Protein AF-A0A661NX33-F1 (afdb_monomer_lite)

Secondary structure (DSSP, 8-state):
-EEEE-SS---TTTTT--HHHHHHHHHHTT---EEEEEE--TT--TTHHHHHHHHHHHT--SEEEEEE----TTSHHHHHHHHTT-B----GGG-STTS--SB-BTTB-STTHHHHHHHHHHHHHHHHH--HHHHHHHHHHHHHHHHHHHHHHHHHTTEEEETTTTEEEE-SSPPP-HHHHHHHHHHHHHHHHHTTHHHHHHHT-SSHHHHHHHHHHHHHHHHHH-SPPHHHHHHHHHHHHHHHHHHHHHHHHHHTT---PPPPPPPPP------------------STTSS------------------TTSPP-----PPP----

Foldseek 3Di:
DEEPAFPPDCDVVCHPPPLLVVQVVCLLLLHQDEYEYEALDQPDAPPRSVVRLVVQLVSVHLHYHYFYDAPDPPDPVVVVQVVVVFAADDDVVQRTRQHFHRGQHPRCNDRCVSNVSRVVSVVVSCQVNNHSLLSSLSSLLSSLVSLVVVLVVLVVQCWDQDPVVRDTDHDPDRDDPVVSVVVSVVSLVVNLVSLLCLLVSLVPTPDPVSNVSSVVSNVSCCVPPNDDDPVSVVSNVVSNVLVVVQVVVCVVCVVVVHHDDRDDPDDDDDDDPPPVPPVDPPPPPPDVCVVPPPPPPPPPPPPDPDDPDPVPDDDDDDDDDDDDDDD

Structure (mmCIF, N/CA/C/O backbone):
data_AF-A0A661NX33-F1
#
_entry.id   AF-A0A661NX33-F1
#
loop_
_atom_site.group_PDB
_atom_site.id
_atom_site.type_symbol
_atom_site.label_atom_id
_atom_site.label_alt_id
_atom_site.label_comp_id
_atom_site.label_asym_id
_atom_site.label_entity_id
_atom_site.label_seq_id
_atom_site.pdbx_PDB_ins_code
_atom_site.Cartn_x
_atom_site.Cartn_y
_atom_site.Cartn_z
_atom_site.occupancy
_atom_site.B_iso_or_equiv
_atom_site.auth_seq_id
_atom_site.auth_comp_id
_atom_site.auth_asym_id
_atom_site.auth_atom_id
_atom_site.pdbx_PDB_model_num
ATOM 1 N N . TRP A 1 1 ? -6.135 2.242 -5.634 1.00 93.31 1 TRP A N 1
ATOM 2 C CA . TRP A 1 1 ? -6.943 2.040 -4.416 1.00 93.31 1 TRP A CA 1
ATOM 3 C C . TRP A 1 1 ? -8.184 1.266 -4.822 1.00 93.31 1 TRP A C 1
ATOM 5 O O . TRP A 1 1 ? -8.729 1.578 -5.873 1.00 93.31 1 TRP A O 1
ATOM 15 N N . ILE A 1 2 ? -8.558 0.231 -4.068 1.00 92.81 2 ILE A N 1
ATOM 16 C CA . ILE A 1 2 ? -9.702 -0.646 -4.339 1.00 92.81 2 ILE A CA 1
ATOM 17 C C . ILE A 1 2 ? -10.537 -0.741 -3.057 1.00 92.81 2 ILE A C 1
ATOM 19 O O . ILE A 1 2 ? -10.017 -1.142 -2.016 1.00 92.81 2 ILE A O 1
ATOM 23 N N . GLY A 1 3 ? -11.817 -0.369 -3.130 1.00 92.19 3 GLY A N 1
ATOM 24 C CA . GLY A 1 3 ? -12.782 -0.597 -2.052 1.00 92.19 3 GLY A CA 1
ATOM 25 C C . GLY A 1 3 ? -13.336 -2.011 -2.135 1.00 92.19 3 GLY A C 1
ATOM 26 O O . GLY A 1 3 ? -14.202 -2.265 -2.972 1.00 92.19 3 GLY A O 1
ATOM 27 N N . VAL A 1 4 ? -12.791 -2.913 -1.316 1.00 89.94 4 VAL A N 1
ATOM 28 C CA . VAL A 1 4 ? -13.167 -4.337 -1.269 1.00 89.94 4 VAL A CA 1
ATOM 29 C C . VAL A 1 4 ? -14.323 -4.591 -0.301 1.00 89.94 4 VAL A C 1
ATOM 31 O O . VAL A 1 4 ? -15.057 -5.552 -0.476 1.00 89.94 4 VAL A O 1
ATOM 34 N N . GLU A 1 5 ? -14.517 -3.672 0.650 1.00 83.12 5 GLU A N 1
ATOM 35 C CA . GLU A 1 5 ? -15.638 -3.573 1.592 1.00 83.12 5 GLU A CA 1
ATOM 36 C C . GLU A 1 5 ? -15.756 -4.746 2.577 1.00 83.12 5 GLU A C 1
ATOM 38 O O . GLU A 1 5 ? -15.475 -4.536 3.756 1.00 83.12 5 GLU A O 1
ATOM 43 N N . SER A 1 6 ? -16.129 -5.945 2.122 1.00 80.81 6 SER A N 1
ATOM 44 C CA . SER A 1 6 ? -16.427 -7.122 2.954 1.00 80.81 6 SER A CA 1
ATOM 45 C C . SER A 1 6 ? -16.439 -8.408 2.115 1.00 80.81 6 SER A C 1
ATOM 47 O O . SER A 1 6 ? -16.730 -8.360 0.918 1.00 80.81 6 SER A O 1
ATOM 49 N N . LYS A 1 7 ? -16.168 -9.567 2.731 1.00 78.38 7 LYS A N 1
ATOM 50 C CA . LYS A 1 7 ? -16.256 -10.883 2.071 1.00 78.38 7 LYS A CA 1
ATOM 51 C C . LYS A 1 7 ? -17.703 -11.249 1.744 1.00 78.38 7 LYS A C 1
ATOM 53 O O . LYS A 1 7 ? -17.971 -11.887 0.724 1.00 78.38 7 LYS A O 1
ATOM 58 N N . SER A 1 8 ? -18.629 -10.878 2.627 1.00 72.31 8 SER A N 1
ATOM 59 C CA . SER A 1 8 ? -20.061 -11.145 2.472 1.00 72.31 8 SER A CA 1
ATOM 60 C C . SER A 1 8 ? -20.693 -10.208 1.435 1.00 72.31 8 SER A C 1
ATOM 62 O O . SER A 1 8 ? -21.640 -10.585 0.737 1.00 72.31 8 SER A O 1
ATOM 64 N N . ASN A 1 9 ? -20.142 -8.996 1.292 1.00 61.94 9 ASN A N 1
ATOM 65 C CA . ASN A 1 9 ? -20.774 -7.921 0.546 1.00 61.94 9 ASN A CA 1
ATOM 66 C C . ASN A 1 9 ? -20.340 -7.894 -0.928 1.00 61.94 9 ASN A C 1
ATOM 68 O O . ASN A 1 9 ? -19.346 -7.286 -1.330 1.00 61.94 9 ASN A O 1
ATOM 72 N N . ARG A 1 10 ? -21.150 -8.556 -1.759 1.00 61.47 10 ARG A N 1
ATOM 73 C CA . ARG A 1 10 ? -21.032 -8.628 -3.222 1.00 61.47 10 ARG A CA 1
ATOM 74 C C . ARG A 1 10 ? -21.488 -7.331 -3.888 1.00 61.47 10 ARG A C 1
ATOM 76 O O . ARG A 1 10 ? -22.392 -7.346 -4.723 1.00 61.47 10 ARG A O 1
ATOM 83 N N . HIS A 1 11 ? -20.884 -6.199 -3.527 1.00 73.62 11 HIS A N 1
ATOM 84 C CA . HIS A 1 11 ? -21.120 -4.968 -4.274 1.00 73.62 11 HIS A CA 1
ATOM 85 C C . HIS A 1 11 ? -20.896 -5.239 -5.763 1.00 73.62 11 HIS A C 1
ATOM 87 O O . HIS A 1 11 ? -19.895 -5.855 -6.136 1.00 73.62 11 HIS A O 1
ATOM 93 N N . SER A 1 12 ? -21.795 -4.744 -6.614 1.00 80.06 12 SER A N 1
ATOM 94 C CA . SER A 1 12 ? -21.751 -4.977 -8.064 1.00 80.06 12 SER A CA 1
ATOM 95 C C . SER A 1 12 ? -20.381 -4.664 -8.679 1.00 80.06 12 SER A C 1
ATOM 97 O O . SER A 1 12 ? -19.943 -5.352 -9.592 1.00 80.06 12 SER A O 1
ATOM 99 N N . LYS A 1 13 ? -19.657 -3.686 -8.115 1.00 80.56 13 LYS A N 1
ATOM 100 C CA . LYS A 1 13 ? -18.298 -3.291 -8.523 1.00 80.56 13 LYS A CA 1
ATOM 101 C C . LYS A 1 13 ? -17.217 -4.376 -8.371 1.00 80.56 13 LYS A C 1
ATOM 103 O O . LYS A 1 13 ? -16.187 -4.268 -9.024 1.00 80.56 13 LYS A O 1
ATOM 108 N N . VAL A 1 14 ? -17.403 -5.362 -7.493 1.00 80.56 14 VAL A N 1
ATOM 109 C CA . VAL A 1 14 ? -16.441 -6.460 -7.242 1.00 80.56 14 VAL A CA 1
ATOM 110 C C . VAL A 1 14 ? -17.051 -7.843 -7.477 1.00 80.56 14 VAL A C 1
ATOM 112 O O . VAL A 1 14 ? -16.371 -8.858 -7.344 1.00 80.56 14 VAL A O 1
ATOM 115 N N . GLN A 1 15 ? -18.330 -7.906 -7.847 1.00 83.62 15 GLN A N 1
ATOM 116 C CA . GLN A 1 15 ? -19.021 -9.158 -8.107 1.00 83.62 15 GLN A CA 1
ATOM 117 C C . GLN A 1 15 ? -18.390 -9.892 -9.300 1.00 83.62 15 GLN A C 1
ATOM 119 O O . GLN A 1 15 ? -18.232 -9.329 -10.378 1.00 83.62 15 GLN A O 1
ATOM 124 N N . GLY A 1 16 ? -18.034 -11.164 -9.099 1.00 85.06 16 GLY A N 1
ATOM 125 C CA . GLY A 1 16 ? -17.416 -12.002 -10.135 1.00 85.06 16 GLY A CA 1
ATOM 126 C C . GLY A 1 16 ? -15.936 -11.709 -10.408 1.00 85.06 16 GLY A C 1
ATOM 127 O O . GLY A 1 16 ? -15.348 -12.366 -11.261 1.00 85.06 16 GLY A O 1
ATOM 128 N N . ILE A 1 17 ? -15.320 -10.765 -9.688 1.00 89.06 17 ILE A N 1
ATOM 129 C CA . ILE A 1 17 ? -13.891 -10.463 -9.808 1.00 89.06 17 ILE A CA 1
ATOM 130 C C . ILE A 1 17 ? -13.126 -11.257 -8.748 1.00 89.06 17 ILE A C 1
ATOM 132 O O . ILE A 1 17 ? -13.394 -11.124 -7.554 1.00 89.06 17 ILE A O 1
ATOM 136 N N . ASP A 1 18 ? -12.121 -12.029 -9.164 1.00 92.38 18 ASP A N 1
ATOM 137 C CA . ASP A 1 18 ? -11.106 -12.530 -8.235 1.00 92.38 18 ASP A CA 1
ATOM 138 C C . ASP A 1 18 ? -10.193 -11.366 -7.825 1.00 92.38 18 ASP A C 1
ATOM 140 O O . ASP A 1 18 ? -9.206 -11.028 -8.484 1.00 92.38 18 ASP A O 1
ATOM 144 N N . VAL A 1 19 ? -10.573 -10.702 -6.732 1.00 93.31 19 VAL A N 1
ATOM 145 C CA . VAL A 1 19 ? -9.877 -9.517 -6.221 1.00 93.31 19 VAL A CA 1
ATOM 146 C C . VAL A 1 19 ? -8.426 -9.837 -5.855 1.00 93.31 19 VAL A C 1
ATOM 148 O O . VAL A 1 19 ? -7.552 -8.996 -6.065 1.00 93.31 19 VAL A O 1
ATOM 151 N N . LYS A 1 20 ? -8.141 -11.044 -5.352 1.00 94.88 20 LYS A N 1
ATOM 152 C CA . LYS A 1 20 ? -6.781 -11.442 -4.974 1.00 94.88 20 LYS A CA 1
ATOM 153 C C . LYS A 1 20 ? -5.905 -11.612 -6.213 1.00 94.88 20 LYS A C 1
ATOM 155 O O . LYS A 1 20 ? -4.795 -11.080 -6.246 1.00 94.88 20 LYS A O 1
ATOM 160 N N . ALA A 1 21 ? -6.419 -12.272 -7.252 1.00 96.44 21 ALA A N 1
ATOM 161 C CA . ALA A 1 21 ? -5.720 -12.384 -8.530 1.00 96.44 21 ALA A CA 1
ATOM 162 C C . ALA A 1 21 ? -5.475 -11.007 -9.171 1.00 96.44 21 ALA A C 1
ATOM 164 O O . ALA A 1 21 ? -4.357 -10.723 -9.605 1.00 96.44 21 ALA A O 1
ATOM 165 N N . LEU A 1 22 ? -6.476 -10.119 -9.153 1.00 96.19 22 LEU A N 1
ATOM 166 C CA . LEU A 1 22 ? -6.345 -8.750 -9.660 1.00 96.19 22 LEU A CA 1
ATOM 167 C C . LEU A 1 22 ? -5.253 -7.963 -8.918 1.00 96.19 22 LEU A C 1
ATOM 169 O O . LEU A 1 22 ? -4.433 -7.292 -9.548 1.00 96.19 22 LEU A O 1
ATOM 173 N N . ILE A 1 23 ? -5.221 -8.037 -7.583 1.00 97.38 23 ILE A N 1
ATOM 174 C CA . ILE A 1 23 ? -4.185 -7.382 -6.771 1.00 97.38 23 ILE A CA 1
ATOM 175 C C . ILE A 1 23 ? -2.799 -7.905 -7.156 1.00 97.38 23 ILE A C 1
ATOM 177 O O . ILE A 1 23 ? -1.905 -7.094 -7.416 1.00 97.38 23 ILE A O 1
ATOM 181 N N . GLY A 1 24 ? -2.638 -9.227 -7.259 1.00 97.69 24 GLY A N 1
ATOM 182 C CA . GLY A 1 24 ? -1.382 -9.852 -7.673 1.00 97.69 24 GLY A CA 1
ATOM 183 C C . GLY A 1 24 ? -0.925 -9.386 -9.058 1.00 97.69 24 GLY A C 1
ATOM 184 O O . GLY A 1 24 ? 0.227 -8.987 -9.233 1.00 97.69 24 GLY A O 1
ATOM 185 N N . GLU A 1 25 ? -1.836 -9.331 -10.032 1.00 97.75 25 GLU A N 1
ATOM 186 C CA . GLU A 1 25 ? -1.530 -8.869 -11.388 1.00 97.75 25 GLU A CA 1
ATOM 187 C C . GLU A 1 25 ? -1.065 -7.401 -11.419 1.00 97.75 25 GLU A C 1
ATOM 189 O O . GLU A 1 25 ? -0.099 -7.053 -12.110 1.00 97.75 25 GLU A O 1
ATOM 194 N N . LEU A 1 26 ? -1.733 -6.525 -10.662 1.00 98.19 26 LEU A N 1
ATOM 195 C CA . LEU A 1 26 ? -1.356 -5.115 -10.542 1.00 98.19 26 LEU A CA 1
ATOM 196 C C . LEU A 1 26 ? 0.026 -4.966 -9.890 1.00 98.19 26 LEU A C 1
ATOM 198 O O . LEU A 1 26 ? 0.885 -4.235 -10.399 1.00 98.19 26 LEU A O 1
ATOM 202 N N . GLN A 1 27 ? 0.269 -5.687 -8.796 1.00 98.06 27 GLN A N 1
ATOM 203 C CA . GLN A 1 27 ? 1.544 -5.668 -8.081 1.00 98.06 27 GLN A CA 1
ATOM 204 C C . GLN A 1 27 ? 2.697 -6.197 -8.937 1.00 98.06 27 GLN A C 1
ATOM 206 O O . GLN A 1 27 ? 3.780 -5.607 -8.935 1.00 98.06 27 GLN A O 1
ATOM 211 N N . ASP A 1 28 ? 2.469 -7.246 -9.725 1.00 97.12 28 ASP A N 1
ATOM 212 C CA . ASP A 1 28 ? 3.468 -7.780 -10.649 1.00 97.12 28 ASP A CA 1
ATOM 213 C C . ASP A 1 28 ? 3.864 -6.770 -11.733 1.00 97.12 28 ASP A C 1
ATOM 215 O O . ASP A 1 28 ? 5.005 -6.773 -12.199 1.00 97.12 28 ASP A O 1
ATOM 219 N N . LYS A 1 29 ? 2.954 -5.862 -12.104 1.00 96.75 29 LYS A N 1
ATOM 220 C CA . LYS A 1 29 ? 3.208 -4.735 -13.022 1.00 96.75 29 LYS A CA 1
ATOM 221 C C . LYS A 1 29 ? 3.812 -3.508 -12.323 1.00 96.75 29 LYS A C 1
ATOM 223 O O . LYS A 1 29 ? 4.027 -2.474 -12.960 1.00 96.75 29 LYS A O 1
ATOM 228 N N . GLY A 1 30 ? 4.118 -3.609 -11.028 1.00 97.38 30 GLY A N 1
ATOM 229 C CA . GLY A 1 30 ? 4.719 -2.542 -10.227 1.00 97.38 30 GLY A CA 1
ATOM 230 C C . GLY A 1 30 ? 3.734 -1.504 -9.699 1.00 97.38 30 GLY A C 1
ATOM 231 O O . GLY A 1 30 ? 4.162 -0.415 -9.315 1.00 97.38 30 GLY A O 1
ATOM 232 N N . ILE A 1 31 ? 2.435 -1.809 -9.688 1.00 98.06 31 ILE A N 1
ATOM 233 C CA . ILE A 1 31 ? 1.392 -0.915 -9.180 1.00 98.06 31 ILE A CA 1
ATOM 234 C C . ILE A 1 31 ? 1.177 -1.211 -7.697 1.00 98.06 31 ILE A C 1
ATOM 236 O O . ILE A 1 31 ? 0.820 -2.322 -7.318 1.00 98.06 31 ILE A O 1
ATOM 240 N N . VAL A 1 32 ? 1.387 -0.202 -6.850 1.00 97.94 32 VAL A N 1
ATOM 241 C CA . VAL A 1 32 ? 1.087 -0.299 -5.417 1.00 97.94 32 VAL A CA 1
ATOM 242 C C . VAL A 1 32 ? -0.425 -0.263 -5.219 1.00 97.94 32 VAL A C 1
ATOM 244 O O . VAL A 1 32 ? -1.092 0.680 -5.648 1.00 97.94 32 VAL A O 1
ATOM 247 N N . VAL A 1 33 ? -0.957 -1.270 -4.530 1.00 98.12 33 VAL A N 1
ATOM 248 C CA . VAL A 1 33 ? -2.389 -1.401 -4.264 1.00 98.12 33 VAL A CA 1
ATOM 249 C C . VAL A 1 33 ? -2.694 -1.142 -2.792 1.00 98.12 33 VAL A C 1
ATOM 251 O O . VAL A 1 33 ? -2.097 -1.737 -1.895 1.00 98.12 33 VAL A O 1
ATOM 254 N N . GLN A 1 34 ? -3.660 -0.253 -2.565 1.00 97.75 34 GLN A N 1
ATOM 255 C CA . GLN A 1 34 ? -4.337 -0.083 -1.284 1.00 97.75 34 GLN A CA 1
ATOM 256 C C . GLN A 1 34 ? -5.711 -0.738 -1.368 1.00 97.75 34 GLN A C 1
ATOM 258 O O . GLN A 1 34 ? -6.505 -0.323 -2.215 1.00 97.75 34 GLN A O 1
ATOM 263 N N . ALA A 1 35 ? -5.981 -1.713 -0.504 1.00 95.75 35 ALA A N 1
ATOM 264 C CA . ALA A 1 35 ? -7.313 -2.268 -0.289 1.00 95.75 35 ALA A CA 1
ATOM 265 C C . ALA A 1 35 ? -7.976 -1.558 0.900 1.00 95.75 35 ALA A C 1
ATOM 267 O O . ALA A 1 35 ? -7.320 -1.316 1.913 1.00 95.75 35 ALA A O 1
ATOM 268 N N . SER A 1 36 ? -9.253 -1.198 0.790 1.00 94.00 36 SER A N 1
ATOM 269 C CA . SER A 1 36 ? -10.027 -0.659 1.914 1.00 94.00 36 SER A CA 1
ATOM 270 C C . SER A 1 36 ? -11.249 -1.512 2.217 1.00 94.00 36 SER A C 1
ATOM 272 O O . SER A 1 36 ? -11.960 -1.925 1.300 1.00 94.00 36 SER A O 1
ATOM 274 N N . SER A 1 37 ? -11.498 -1.724 3.504 1.00 94.00 37 SER A N 1
ATOM 275 C CA . SER A 1 37 ? -12.646 -2.456 4.028 1.00 94.00 37 SER A CA 1
ATOM 276 C C . SER A 1 37 ? -13.385 -1.626 5.072 1.00 94.00 37 SER A C 1
ATOM 278 O O . SER A 1 37 ? -12.775 -0.868 5.837 1.00 94.00 37 SER A O 1
ATOM 280 N N . ILE A 1 38 ? -14.709 -1.769 5.061 1.00 94.12 38 ILE A N 1
ATOM 281 C CA . ILE A 1 38 ? -15.631 -1.086 5.957 1.00 94.12 38 ILE A CA 1
ATOM 282 C C . ILE A 1 38 ? -16.138 -2.104 6.973 1.00 94.12 38 ILE A C 1
ATOM 284 O O . ILE A 1 38 ? -16.874 -3.030 6.636 1.00 94.12 38 ILE A O 1
ATOM 288 N N . LEU A 1 39 ? -15.738 -1.913 8.224 1.00 95.44 39 LEU A N 1
ATOM 289 C CA . LEU A 1 39 ? -16.126 -2.734 9.362 1.00 95.44 39 LEU A CA 1
ATOM 290 C C . LEU A 1 39 ? -17.390 -2.177 10.031 1.00 95.44 39 LEU A C 1
ATOM 292 O O . LEU A 1 39 ? -17.787 -1.041 9.773 1.00 95.44 39 LEU A O 1
ATOM 296 N N . PHE A 1 40 ? -18.004 -2.967 10.917 1.00 95.38 40 PHE A N 1
ATOM 297 C CA . PHE A 1 40 ? -19.259 -2.622 11.611 1.00 95.38 40 PHE A CA 1
ATOM 298 C C . PHE A 1 40 ? -20.456 -2.356 10.681 1.00 95.38 40 PHE A C 1
ATOM 300 O O . PHE A 1 40 ? -21.266 -1.477 10.942 1.00 95.38 40 PHE A O 1
ATOM 307 N N . GLN A 1 41 ? -20.565 -3.073 9.562 1.00 93.81 41 GLN A N 1
ATOM 308 C CA . GLN A 1 41 ? -21.818 -3.145 8.809 1.00 93.81 41 GLN A CA 1
ATOM 309 C C . GLN A 1 41 ? -22.841 -3.961 9.610 1.00 93.81 41 GLN A C 1
ATOM 311 O O . GLN A 1 41 ? -22.434 -4.817 10.381 1.00 93.81 41 GLN A O 1
ATOM 316 N N . ASP A 1 42 ? -24.143 -3.754 9.395 1.00 92.31 42 ASP A N 1
ATOM 317 C CA . ASP A 1 42 ? -25.206 -4.349 10.234 1.00 92.31 42 ASP A CA 1
ATOM 318 C C . ASP A 1 42 ? -25.139 -5.880 10.388 1.00 92.31 42 ASP A C 1
ATOM 320 O O . ASP A 1 42 ? -25.583 -6.412 11.400 1.00 92.31 42 ASP A O 1
ATOM 324 N N . HIS A 1 43 ? -24.576 -6.591 9.407 1.00 92.06 43 HIS A N 1
ATOM 325 C CA . HIS A 1 43 ? -24.408 -8.045 9.461 1.00 92.06 43 HIS A CA 1
ATOM 326 C C . HIS A 1 43 ? -23.216 -8.502 10.316 1.00 92.06 43 HIS A C 1
ATOM 328 O O . HIS A 1 43 ? -23.039 -9.701 10.504 1.00 92.06 43 HIS A O 1
ATOM 334 N N . HIS A 1 44 ? -22.355 -7.585 10.763 1.00 95.38 44 HIS A N 1
ATOM 335 C CA . HIS A 1 44 ? -21.165 -7.939 11.513 1.00 95.38 44 HIS A CA 1
ATOM 336 C C . HIS A 1 44 ? -21.500 -8.312 12.953 1.00 95.38 44 HIS A C 1
ATOM 338 O O . HIS A 1 44 ? -21.962 -7.488 13.732 1.00 95.38 44 HIS A O 1
ATOM 344 N N . ASP A 1 45 ? -21.145 -9.523 13.342 1.00 96.44 45 ASP A N 1
ATOM 345 C CA . ASP A 1 45 ? -21.047 -9.953 14.730 1.00 96.44 45 ASP A CA 1
ATOM 346 C C . ASP A 1 45 ? -19.561 -10.181 15.105 1.00 96.44 45 ASP A C 1
ATOM 348 O O . ASP A 1 45 ? -18.670 -9.962 14.266 1.00 96.44 45 ASP A O 1
ATOM 352 N N . PRO A 1 46 ? -19.240 -10.585 16.353 1.00 96.56 46 PRO A N 1
ATOM 353 C CA . PRO A 1 46 ? -17.858 -10.808 16.773 1.00 96.56 46 PRO A CA 1
ATOM 354 C C . PRO A 1 46 ? -17.100 -11.845 15.935 1.00 96.56 46 PRO A C 1
ATOM 356 O O . PRO A 1 46 ? -15.873 -11.778 15.868 1.00 96.56 46 PRO A O 1
ATOM 359 N N . GLN A 1 47 ? -17.795 -12.784 15.288 1.00 96.69 47 GLN A N 1
ATOM 360 C CA . GLN A 1 47 ? -17.193 -13.784 14.416 1.00 96.69 47 GLN A CA 1
ATOM 361 C C . GLN A 1 47 ? -17.005 -13.231 12.999 1.00 96.69 47 GLN A C 1
ATOM 363 O O . GLN A 1 47 ? -15.879 -13.193 12.496 1.00 96.69 47 GLN A O 1
ATOM 368 N N . THR A 1 48 ? -18.073 -12.766 12.350 1.00 95.94 48 THR A N 1
ATOM 369 C CA . THR A 1 48 ? -18.031 -12.383 10.931 1.00 95.94 48 THR A CA 1
ATOM 370 C C . THR A 1 48 ? -17.117 -11.184 10.682 1.00 95.94 48 THR A C 1
ATOM 372 O O . THR A 1 48 ? -16.462 -11.115 9.645 1.00 95.94 48 THR A O 1
ATOM 375 N N . ILE A 1 49 ? -16.999 -10.256 11.644 1.00 96.69 49 ILE A N 1
ATOM 376 C CA . ILE A 1 49 ? -16.061 -9.129 11.518 1.00 96.69 49 ILE A CA 1
ATOM 377 C C . ILE A 1 49 ? -14.604 -9.608 11.454 1.00 96.69 49 ILE A C 1
ATOM 379 O O . ILE A 1 49 ? -13.789 -9.038 10.730 1.00 96.69 49 ILE A O 1
ATOM 383 N N . GLN A 1 50 ? -14.266 -10.674 12.187 1.00 97.12 50 GLN A N 1
ATOM 384 C CA . GLN A 1 50 ? -12.924 -11.255 12.175 1.00 97.12 50 GLN A CA 1
ATOM 385 C C . GLN A 1 50 ? -12.675 -12.030 10.885 1.00 97.12 50 GLN A C 1
ATOM 387 O O . GLN A 1 50 ? -11.567 -11.984 10.351 1.00 97.12 50 GLN A O 1
ATOM 392 N N . GLU A 1 51 ? -13.694 -12.709 10.358 1.00 95.75 51 GLU A N 1
ATOM 393 C CA . GLU A 1 51 ? -13.622 -13.353 9.045 1.00 95.75 51 GLU A CA 1
ATOM 394 C C . GLU A 1 51 ? -13.332 -12.337 7.934 1.00 95.75 51 GLU A C 1
ATOM 396 O O . GLU A 1 51 ? -12.471 -12.591 7.090 1.00 95.75 51 GLU A O 1
ATOM 401 N N . ASP A 1 52 ? -13.975 -11.171 7.977 1.00 95.56 52 ASP A N 1
ATOM 402 C CA . ASP A 1 52 ? -13.740 -10.076 7.037 1.00 95.56 52 ASP A CA 1
ATOM 403 C C . ASP A 1 52 ? -12.344 -9.470 7.177 1.00 95.56 52 ASP A C 1
ATOM 405 O O . ASP A 1 52 ? -11.642 -9.301 6.179 1.00 95.56 52 ASP A O 1
ATOM 409 N N . ILE A 1 53 ? -11.892 -9.202 8.406 1.00 97.06 53 ILE A N 1
ATOM 410 C CA . ILE A 1 53 ? -10.526 -8.723 8.660 1.00 97.06 53 ILE A CA 1
ATOM 411 C C . ILE A 1 53 ? -9.501 -9.706 8.082 1.00 97.06 53 ILE A C 1
ATOM 413 O O . ILE A 1 53 ? -8.584 -9.288 7.372 1.00 97.06 53 ILE A O 1
ATOM 417 N N . ASN A 1 54 ? -9.665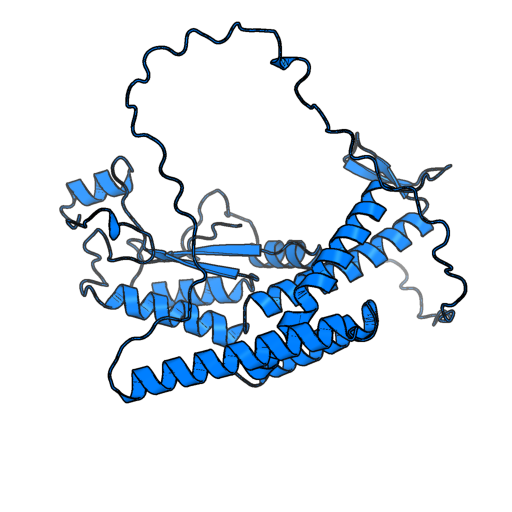 -11.004 8.349 1.00 96.69 54 ASN A N 1
ATOM 418 C CA . ASN A 1 54 ? -8.763 -12.039 7.844 1.00 96.69 54 ASN A CA 1
ATOM 419 C C . ASN A 1 54 ? -8.787 -12.100 6.320 1.00 96.69 54 ASN A C 1
ATOM 421 O O . ASN A 1 54 ? -7.731 -12.081 5.696 1.00 96.69 54 ASN A O 1
ATOM 425 N N . TRP A 1 55 ? -9.977 -12.085 5.720 1.00 95.62 55 TRP A N 1
ATOM 426 C CA . TRP A 1 55 ? -10.126 -12.096 4.271 1.00 95.62 55 TRP A CA 1
ATOM 427 C C . TRP A 1 55 ? -9.424 -10.904 3.608 1.00 95.62 55 TRP A C 1
ATOM 429 O O . TRP A 1 55 ? -8.691 -11.095 2.642 1.00 95.62 55 TRP A O 1
ATOM 439 N N . VAL A 1 56 ? -9.579 -9.687 4.142 1.00 96.00 56 VAL A N 1
ATOM 440 C CA . VAL A 1 56 ? -8.930 -8.480 3.597 1.00 96.00 56 VAL A CA 1
ATOM 441 C C . VAL A 1 56 ? -7.409 -8.532 3.748 1.00 96.00 56 VAL A C 1
ATOM 443 O O . VAL A 1 56 ? -6.693 -8.047 2.870 1.00 96.00 56 VAL A O 1
ATOM 446 N N . ILE A 1 57 ? -6.896 -9.093 4.848 1.00 97.06 57 ILE A N 1
ATOM 447 C CA . ILE A 1 57 ? -5.454 -9.323 5.026 1.00 97.06 57 ILE A CA 1
ATOM 448 C C . ILE A 1 57 ? -4.960 -10.340 3.989 1.00 97.06 57 ILE A C 1
ATOM 450 O O . ILE A 1 57 ? -3.965 -10.085 3.314 1.00 97.06 57 ILE A O 1
ATOM 454 N N . ASP A 1 58 ? -5.708 -11.424 3.778 1.00 96.50 58 ASP A N 1
ATOM 455 C CA . ASP A 1 58 ? -5.377 -12.493 2.830 1.00 96.50 58 ASP A CA 1
ATOM 456 C C . ASP A 1 58 ? -5.381 -12.046 1.360 1.00 96.50 58 ASP A C 1
ATOM 458 O O . ASP A 1 58 ? -4.862 -12.770 0.503 1.00 96.50 58 ASP A O 1
ATOM 462 N N . LEU A 1 59 ? -5.923 -10.865 1.044 1.00 95.94 59 LEU A N 1
ATOM 463 C CA . LEU A 1 59 ? -5.802 -10.249 -0.280 1.00 95.94 59 LEU A CA 1
ATOM 464 C C . LEU A 1 59 ? -4.365 -9.801 -0.615 1.00 95.94 59 LEU A C 1
ATOM 466 O O . LEU A 1 59 ? -4.105 -9.479 -1.772 1.00 95.94 59 LEU A O 1
ATOM 470 N N . ASP A 1 60 ? -3.449 -9.760 0.365 1.00 95.94 60 ASP A N 1
ATOM 471 C CA . ASP A 1 60 ? -2.021 -9.407 0.210 1.00 95.94 60 ASP A CA 1
ATOM 472 C C . ASP A 1 60 ? -1.790 -8.045 -0.483 1.00 95.94 60 ASP A C 1
ATOM 474 O O . ASP A 1 60 ? -0.841 -7.811 -1.238 1.00 95.94 60 ASP A O 1
ATOM 478 N N . ALA A 1 61 ? -2.685 -7.084 -0.230 1.00 97.50 61 ALA A N 1
ATOM 479 C CA . ALA A 1 61 ? -2.505 -5.715 -0.695 1.00 97.50 61 ALA A CA 1
ATOM 480 C C . ALA A 1 61 ? -1.294 -5.055 -0.006 1.00 97.50 61 ALA A C 1
ATOM 482 O O . ALA A 1 61 ? -1.004 -5.273 1.178 1.00 97.50 61 ALA A O 1
ATOM 483 N N . ASN A 1 62 ? -0.601 -4.161 -0.724 1.00 97.88 62 ASN A N 1
ATOM 484 C CA . ASN A 1 62 ? 0.565 -3.465 -0.167 1.00 97.88 62 ASN A CA 1
ATOM 485 C C . ASN A 1 62 ? 0.191 -2.656 1.077 1.00 97.88 62 ASN A C 1
ATOM 487 O O . ASN A 1 62 ? 0.955 -2.609 2.041 1.00 97.88 62 ASN A O 1
ATOM 491 N N . LEU A 1 63 ? -0.980 -2.022 1.012 1.00 97.38 63 LEU A N 1
ATOM 492 C CA . LEU A 1 63 ? -1.586 -1.191 2.039 1.00 97.38 63 LEU A CA 1
ATOM 493 C C . LEU A 1 63 ? -3.008 -1.704 2.289 1.00 97.38 63 LEU A C 1
ATOM 495 O O . LEU A 1 63 ? -3.735 -1.983 1.335 1.00 97.38 63 LEU A O 1
ATOM 499 N N . THR A 1 64 ? -3.419 -1.750 3.553 1.00 96.62 64 THR A N 1
ATOM 500 C CA . THR A 1 64 ? -4.804 -2.051 3.928 1.00 96.62 64 THR A CA 1
ATOM 501 C C . THR A 1 64 ? -5.336 -0.946 4.818 1.00 96.62 64 THR A C 1
ATOM 503 O O . THR A 1 64 ? -4.656 -0.503 5.742 1.00 96.62 64 THR A O 1
ATOM 506 N N . GLN A 1 65 ? -6.548 -0.501 4.522 1.00 95.69 65 GLN A N 1
ATOM 507 C CA . GLN A 1 65 ? -7.289 0.464 5.310 1.00 95.69 65 GLN A CA 1
ATOM 508 C C . GLN A 1 65 ? -8.523 -0.221 5.899 1.00 95.69 65 GLN A C 1
ATOM 510 O O . GLN A 1 65 ? -9.369 -0.709 5.155 1.00 95.69 65 GLN A O 1
ATOM 515 N N . PHE A 1 66 ? -8.636 -0.205 7.224 1.00 96.44 66 PHE A N 1
ATOM 516 C CA . PHE A 1 66 ? -9.860 -0.555 7.939 1.00 96.44 66 PHE A CA 1
ATOM 517 C C . PHE A 1 66 ? -10.528 0.725 8.427 1.00 96.44 66 PHE A C 1
ATOM 519 O O . PHE A 1 66 ? -9.853 1.593 8.995 1.00 96.44 66 PHE A O 1
ATOM 526 N N . MET A 1 67 ? -11.826 0.860 8.164 1.00 95.50 67 MET A N 1
ATOM 527 C CA . MET A 1 67 ? -12.617 2.016 8.579 1.00 95.50 67 MET A CA 1
ATOM 528 C C . MET A 1 67 ? -13.983 1.577 9.111 1.00 95.50 67 MET A C 1
ATOM 530 O O . MET A 1 67 ? -14.538 0.582 8.662 1.00 95.50 67 MET A O 1
ATOM 534 N N . ASN A 1 68 ? -14.545 2.350 10.030 1.00 94.75 68 ASN A N 1
ATOM 535 C CA . ASN A 1 68 ? -15.892 2.183 10.554 1.00 94.75 68 ASN A CA 1
ATOM 536 C C . ASN A 1 68 ? -16.950 2.569 9.522 1.00 94.75 68 ASN A C 1
ATOM 538 O O . ASN A 1 68 ? -16.832 3.602 8.848 1.00 94.75 68 ASN A O 1
ATOM 542 N N . TYR A 1 69 ? -18.035 1.799 9.470 1.00 93.81 69 TYR A N 1
ATOM 543 C CA . TYR A 1 69 ? -19.222 2.179 8.723 1.00 93.81 69 TYR A CA 1
ATOM 544 C C . TYR A 1 69 ? -19.815 3.459 9.316 1.00 93.81 69 TYR A C 1
ATOM 546 O O . TYR A 1 69 ? -20.128 3.526 10.502 1.00 93.81 69 TYR A O 1
ATOM 554 N N . THR A 1 70 ? -19.885 4.520 8.512 1.00 94.12 70 THR A N 1
ATOM 555 C CA . THR A 1 70 ? -20.225 5.859 9.007 1.00 94.12 70 THR A CA 1
ATOM 556 C C . THR A 1 70 ? -21.462 6.395 8.279 1.00 94.12 70 THR A C 1
ATOM 558 O O . THR A 1 70 ? -21.370 6.690 7.084 1.00 94.12 70 THR A O 1
ATOM 561 N N . PRO A 1 71 ? -22.612 6.558 8.964 1.00 94.19 71 PRO A N 1
ATOM 562 C CA . PRO A 1 71 ? -23.801 7.191 8.399 1.00 94.19 71 PRO A CA 1
ATOM 563 C C . PRO A 1 71 ? -23.604 8.697 8.271 1.00 94.19 71 PRO A C 1
ATOM 565 O O . PRO A 1 71 ? -23.943 9.469 9.167 1.00 94.19 71 PRO A O 1
ATOM 568 N N . TYR A 1 72 ? -23.054 9.142 7.145 1.00 93.12 72 TYR A N 1
ATOM 569 C CA . TYR A 1 72 ? -22.976 10.574 6.872 1.00 93.12 72 TYR A CA 1
ATOM 570 C C . TYR A 1 72 ? -24.374 11.162 6.629 1.00 93.12 72 TYR A C 1
ATOM 572 O O . TYR A 1 72 ? -25.193 10.508 5.970 1.00 93.12 72 TYR A O 1
ATOM 580 N N . PRO A 1 73 ? -24.661 12.388 7.116 1.00 90.88 73 PRO A N 1
ATOM 581 C CA . PRO A 1 73 ? -25.932 13.059 6.862 1.00 90.88 73 PRO A CA 1
ATOM 582 C C . PRO A 1 73 ? -26.290 13.033 5.377 1.00 90.88 73 PRO A C 1
ATOM 584 O O . PRO A 1 73 ? -25.402 13.122 4.531 1.00 90.88 73 PRO A O 1
ATOM 587 N N . SER A 1 74 ? -27.583 12.919 5.069 1.00 92.06 74 SER A N 1
ATOM 588 C CA . SER A 1 74 ? -28.168 12.752 3.722 1.00 92.06 74 SER A CA 1
ATOM 589 C C . SER A 1 74 ? -28.002 11.383 3.045 1.00 92.06 74 SER A C 1
ATOM 591 O O . SER A 1 74 ? -28.738 11.105 2.101 1.00 92.06 74 SER A O 1
ATOM 593 N N . THR A 1 75 ? -27.137 10.489 3.537 1.00 95.12 75 THR A N 1
ATOM 594 C CA . THR A 1 75 ? -27.010 9.134 2.963 1.00 95.12 75 THR A CA 1
ATOM 595 C C . THR A 1 75 ? -28.224 8.253 3.274 1.00 95.12 75 THR A C 1
ATOM 597 O O . THR A 1 75 ? -28.915 8.457 4.274 1.00 95.12 75 THR A O 1
ATOM 600 N N . GLY A 1 76 ? -28.461 7.228 2.446 1.00 95.62 76 GLY A N 1
ATOM 601 C CA . GLY A 1 76 ? -29.517 6.239 2.694 1.00 95.62 76 GLY A CA 1
ATOM 602 C C . GLY A 1 76 ? -29.365 5.546 4.052 1.00 95.62 76 GLY A C 1
ATOM 603 O O . GLY A 1 76 ? -30.338 5.448 4.795 1.00 95.62 76 GLY A O 1
ATOM 604 N N . LEU A 1 77 ? -28.131 5.185 4.424 1.00 94.31 77 LEU A N 1
ATOM 605 C CA . LEU A 1 77 ? -27.821 4.608 5.735 1.00 94.31 77 LEU A CA 1
ATOM 606 C C . LEU A 1 77 ? -28.202 5.550 6.883 1.00 94.31 77 LEU A C 1
ATOM 608 O O . LEU A 1 77 ? -28.819 5.121 7.850 1.00 94.31 77 LEU A O 1
ATOM 612 N N . TYR A 1 78 ? -27.865 6.839 6.783 1.00 96.00 78 TYR A N 1
ATOM 613 C CA . TYR A 1 78 ? -28.231 7.814 7.812 1.00 96.00 78 TYR A CA 1
ATOM 614 C C . TYR A 1 78 ? -29.745 7.908 7.987 1.00 96.00 78 TYR A C 1
ATOM 616 O O . TYR A 1 78 ? -30.234 7.874 9.111 1.00 96.00 78 TYR A O 1
ATOM 624 N N . GLN A 1 79 ? -30.492 7.994 6.884 1.00 97.44 79 GLN A N 1
ATOM 625 C CA . GLN A 1 79 ? -31.952 8.061 6.935 1.00 97.44 79 GLN A CA 1
ATOM 626 C C . GLN A 1 79 ? -32.559 6.791 7.535 1.00 97.44 79 GLN A C 1
ATOM 628 O O . GLN A 1 79 ? -33.502 6.883 8.316 1.00 97.44 79 GLN A O 1
ATOM 633 N N . GLN A 1 80 ? -32.021 5.623 7.185 1.00 97.06 80 GLN A N 1
ATOM 634 C CA . GLN A 1 80 ? -32.446 4.344 7.740 1.00 97.06 80 GLN A CA 1
ATOM 635 C C . GLN A 1 80 ? -32.206 4.300 9.255 1.00 97.06 80 GLN A C 1
ATOM 637 O O . GLN A 1 80 ? -33.157 4.166 10.021 1.00 97.06 80 GLN A O 1
ATOM 642 N N . LEU A 1 81 ? -30.963 4.509 9.697 1.00 96.94 81 LEU A N 1
ATOM 643 C CA . LEU A 1 81 ? -30.604 4.454 11.116 1.00 96.94 81 LEU A CA 1
ATOM 644 C C . LEU A 1 81 ? -31.304 5.542 11.945 1.00 96.94 81 LEU A C 1
ATOM 646 O O . LEU A 1 81 ? -31.558 5.340 13.132 1.00 96.94 81 LEU A O 1
ATOM 650 N N . ALA A 1 82 ? -31.643 6.686 11.338 1.00 96.56 82 ALA A N 1
ATOM 651 C CA . ALA A 1 82 ? -32.466 7.715 11.971 1.00 96.56 82 ALA A CA 1
ATOM 652 C C . ALA A 1 82 ? -33.887 7.210 12.255 1.00 96.56 82 ALA A C 1
ATOM 654 O O . ALA A 1 82 ? -34.382 7.399 13.363 1.00 96.56 82 ALA A O 1
ATOM 655 N N . ARG A 1 83 ? -34.532 6.552 11.278 1.00 97.62 83 ARG A N 1
ATOM 656 C CA . ARG A 1 83 ? -35.875 5.963 11.448 1.00 97.62 83 ARG A CA 1
ATOM 657 C C . ARG A 1 83 ? -35.878 4.841 12.484 1.00 97.62 83 ARG A C 1
ATOM 659 O O . ARG A 1 83 ? -36.841 4.711 13.225 1.00 97.62 83 ARG A O 1
ATOM 666 N N . GLU A 1 84 ? -34.798 4.068 12.545 1.00 97.00 84 GLU A N 1
ATOM 667 C CA . GLU A 1 84 ? -34.599 3.001 13.534 1.00 97.00 84 GLU A CA 1
ATOM 668 C C . GLU A 1 84 ? -34.231 3.532 14.932 1.00 97.00 84 GLU A C 1
ATOM 670 O O . GLU A 1 84 ? -34.124 2.752 15.873 1.00 97.00 84 GLU A O 1
ATOM 675 N N . GLY A 1 85 ? -34.003 4.842 15.094 1.00 97.25 85 GLY A N 1
ATOM 676 C CA . GLY A 1 85 ? -33.609 5.433 16.376 1.00 97.25 85 GLY A CA 1
ATOM 677 C C . GLY A 1 85 ? -32.200 5.044 16.842 1.00 97.25 85 GLY A C 1
ATOM 678 O O . GLY A 1 85 ? -31.891 5.179 18.022 1.00 97.25 85 GLY A O 1
ATOM 679 N N . ARG A 1 86 ? -31.334 4.575 15.934 1.00 96.38 86 ARG A N 1
ATOM 680 C CA . ARG A 1 86 ? -29.991 4.051 16.249 1.00 96.38 86 ARG A CA 1
ATOM 681 C C . ARG A 1 86 ? -28.877 5.088 16.144 1.00 96.38 86 ARG A C 1
ATOM 683 O O . ARG A 1 86 ? -27.747 4.787 16.506 1.00 96.38 86 ARG A O 1
ATOM 690 N N . LEU A 1 87 ? -29.126 6.288 15.620 1.00 96.12 87 LEU A N 1
ATOM 691 C CA . LEU A 1 87 ? -28.072 7.296 15.445 1.00 96.12 87 LEU A CA 1
ATOM 692 C C . LEU A 1 87 ? -27.548 7.845 16.779 1.00 96.12 87 LEU A C 1
ATOM 694 O O . LEU A 1 87 ? -28.315 8.277 17.638 1.00 96.12 87 LEU A O 1
ATOM 698 N N . LYS A 1 88 ? -26.221 7.946 16.895 1.00 93.56 88 LYS A N 1
ATOM 699 C CA . LYS A 1 88 ? -25.543 8.605 18.018 1.00 93.56 88 LYS A CA 1
ATOM 700 C C . LYS A 1 88 ? -25.267 10.068 17.688 1.00 93.56 88 LYS A C 1
ATOM 702 O O . LYS A 1 88 ? -24.890 10.417 16.568 1.00 93.56 88 LYS A O 1
ATOM 707 N N . LYS A 1 89 ? -25.372 10.942 18.691 1.00 90.38 89 LYS A N 1
ATOM 708 C CA . LYS A 1 89 ? -24.893 12.326 18.575 1.00 90.38 89 LYS A CA 1
ATOM 709 C C . LYS A 1 89 ? -23.371 12.339 18.697 1.00 90.38 89 LYS A C 1
ATOM 711 O O . LYS A 1 89 ? -22.827 12.235 19.791 1.00 90.38 89 LYS A O 1
ATOM 716 N N . VAL A 1 90 ? -22.688 12.474 17.565 1.00 88.56 90 VAL A N 1
ATOM 717 C CA . VAL A 1 90 ? -21.224 12.535 17.487 1.00 88.56 90 VAL A CA 1
ATOM 718 C C . VAL A 1 90 ? -20.798 13.909 16.991 1.00 88.56 90 VAL A C 1
ATOM 720 O O . VAL A 1 90 ? -21.279 14.384 15.965 1.00 88.56 90 VAL A O 1
ATOM 723 N N . HIS A 1 91 ? -19.875 14.557 17.702 1.00 88.44 91 HIS A N 1
ATOM 724 C CA . HIS A 1 91 ? -19.293 15.811 17.234 1.00 88.44 91 HIS A CA 1
ATOM 725 C C . HIS A 1 91 ? -18.544 15.576 15.912 1.00 88.44 91 HIS A C 1
ATOM 727 O O . HIS A 1 91 ? -17.753 14.640 15.818 1.00 88.44 91 HIS A O 1
ATOM 733 N N . TYR A 1 92 ? -18.723 16.446 14.909 1.00 85.75 92 TYR A N 1
ATOM 734 C CA . TYR A 1 92 ? -18.184 16.248 13.551 1.00 85.75 92 TYR A CA 1
ATOM 735 C C . TYR A 1 92 ? -16.678 15.966 13.496 1.00 85.75 92 TYR A C 1
ATOM 737 O O . TYR A 1 92 ? -16.223 15.192 12.661 1.00 85.75 92 TYR A O 1
ATOM 745 N N . ARG A 1 93 ? -15.902 16.530 14.429 1.00 85.19 93 ARG A N 1
ATOM 746 C CA . ARG A 1 93 ? -14.464 16.238 14.589 1.00 85.19 93 ARG A CA 1
ATOM 747 C C . ARG A 1 93 ? -14.149 14.746 14.760 1.00 85.19 93 ARG A C 1
ATOM 749 O O . ARG A 1 93 ? -13.061 14.326 14.390 1.00 85.19 93 ARG A O 1
ATOM 756 N N . HIS A 1 94 ? -15.075 13.982 15.329 1.00 84.62 94 HIS A N 1
ATOM 757 C CA . HIS A 1 94 ? -14.951 12.551 15.599 1.00 84.62 94 HIS A CA 1
ATOM 758 C C . HIS A 1 94 ? -15.763 11.696 14.613 1.00 84.62 94 HIS A C 1
ATOM 760 O O . HIS A 1 94 ? -15.698 10.473 14.680 1.00 84.62 94 HIS A O 1
ATOM 766 N N . LEU A 1 95 ? -16.489 12.320 13.674 1.00 88.25 95 LEU A N 1
ATOM 767 C CA . LEU A 1 95 ? -17.253 11.641 12.625 1.00 88.25 95 LEU A CA 1
ATOM 768 C C . LEU A 1 95 ? -16.344 11.293 11.431 1.00 88.25 95 LEU A C 1
ATOM 770 O O . LEU A 1 95 ? -16.476 11.818 10.323 1.00 88.25 95 LEU A O 1
ATOM 774 N N . HIS A 1 96 ? -15.378 10.415 11.678 1.00 88.56 96 HIS A N 1
ATOM 775 C CA . HIS A 1 96 ? -14.484 9.862 10.664 1.00 88.56 96 HIS A CA 1
ATOM 776 C C . HIS A 1 96 ? -14.377 8.350 10.842 1.00 88.56 96 HIS A C 1
ATOM 778 O O . HIS A 1 96 ? -14.611 7.831 11.929 1.00 88.56 96 HIS A O 1
ATOM 784 N N . GLY A 1 97 ? -13.954 7.629 9.803 1.00 87.19 97 GLY A N 1
ATOM 785 C CA . GLY A 1 97 ? -13.952 6.161 9.827 1.00 87.19 97 GLY A CA 1
ATOM 786 C C . GLY A 1 97 ? -12.942 5.499 10.775 1.00 87.19 97 GLY A C 1
ATOM 787 O O . GLY A 1 97 ? -12.742 4.303 10.687 1.00 87.19 97 GLY A O 1
ATOM 788 N N . GLN A 1 98 ? -12.296 6.229 11.680 1.00 90.69 98 GLN A N 1
ATOM 789 C CA . GLN A 1 98 ? -11.501 5.653 12.782 1.00 90.69 98 GLN A CA 1
ATOM 790 C C . GLN A 1 98 ? -11.870 6.280 14.136 1.00 90.69 98 GLN A C 1
ATOM 792 O O . GLN A 1 98 ? -11.198 6.040 15.134 1.00 90.69 98 GLN A O 1
ATOM 797 N N . GLY A 1 99 ? -12.898 7.133 14.156 1.00 85.50 99 GLY A N 1
ATOM 798 C CA . GLY A 1 99 ? -13.466 7.715 15.363 1.00 85.50 99 GLY A CA 1
ATOM 799 C C . GLY A 1 99 ? -14.561 6.813 15.917 1.00 85.50 99 GLY A C 1
ATOM 800 O O . GLY A 1 99 ? -14.730 5.684 15.461 1.00 85.50 99 GLY A O 1
ATOM 801 N N . GLN A 1 100 ? -15.315 7.308 16.893 1.00 87.56 100 GLN A N 1
ATOM 802 C CA . GLN A 1 100 ? -16.401 6.540 17.500 1.00 87.56 100 GLN A CA 1
ATOM 803 C C . GLN A 1 100 ? -17.478 6.122 16.493 1.00 87.56 100 GLN A C 1
ATOM 805 O O . GLN A 1 100 ? -17.756 6.853 15.537 1.00 87.56 100 GLN A O 1
ATOM 810 N N . LEU A 1 101 ? -18.112 4.965 16.720 1.00 92.62 101 LEU A N 1
ATOM 811 C CA . LEU A 1 101 ? -19.280 4.561 15.935 1.00 92.62 101 LEU A CA 1
ATOM 812 C C . LEU A 1 101 ? -20.380 5.618 16.074 1.00 92.62 101 LEU A C 1
ATOM 814 O O . LEU A 1 101 ? -20.741 6.029 17.176 1.00 92.62 101 LEU A O 1
ATOM 818 N N . ALA A 1 102 ? -20.919 6.062 14.941 1.00 93.50 102 ALA A N 1
ATOM 819 C CA . ALA A 1 102 ? -21.953 7.095 14.893 1.00 93.50 102 ALA A CA 1
ATOM 820 C C . ALA A 1 102 ? -23.382 6.540 15.019 1.00 93.50 102 ALA A C 1
ATOM 822 O O . ALA A 1 102 ? -24.355 7.249 14.758 1.00 93.50 102 ALA A O 1
ATOM 823 N N . PHE A 1 103 ? -23.514 5.281 15.433 1.00 95.19 103 PHE A N 1
ATOM 824 C CA . PHE A 1 103 ? -24.784 4.606 15.658 1.00 95.19 103 PHE A CA 1
ATOM 825 C C . PHE A 1 103 ? -24.641 3.464 16.679 1.00 95.19 103 PHE A C 1
ATOM 827 O O . PHE A 1 103 ? -23.527 3.058 17.019 1.00 95.19 103 PHE A O 1
ATOM 834 N N . GLU A 1 104 ? -25.767 2.976 17.194 1.00 95.25 104 GLU A N 1
ATOM 835 C CA . GLU A 1 104 ? -25.862 1.776 18.027 1.00 95.25 104 GLU A CA 1
ATOM 836 C C . GLU A 1 104 ? -25.781 0.517 17.158 1.00 95.25 104 GLU A C 1
ATOM 838 O O . GLU A 1 104 ? -26.646 0.256 16.309 1.00 95.25 104 GLU A O 1
ATOM 843 N N . HIS A 1 105 ? -24.721 -0.263 17.365 1.00 95.94 105 HIS A N 1
ATOM 844 C CA . HIS A 1 105 ? -24.516 -1.534 16.689 1.00 95.94 105 HIS A CA 1
ATOM 845 C C . HIS A 1 105 ? -24.984 -2.678 17.604 1.00 95.94 105 HIS A C 1
ATOM 847 O O . HIS A 1 105 ? -24.474 -2.781 18.719 1.00 95.94 105 HIS A O 1
ATOM 853 N N . PRO A 1 106 ? -25.895 -3.570 17.166 1.00 94.38 106 PRO A N 1
ATOM 854 C CA . PRO A 1 106 ? -26.513 -4.579 18.040 1.00 94.38 106 PRO A CA 1
ATOM 855 C C . PRO A 1 106 ? -25.502 -5.527 18.701 1.00 94.38 106 PRO A C 1
ATOM 857 O O . PRO A 1 106 ? -25.686 -5.935 19.841 1.00 94.38 106 PRO A O 1
ATOM 860 N N . HIS A 1 107 ? -24.419 -5.850 17.992 1.00 96.38 107 HIS A N 1
ATOM 861 C CA . HIS A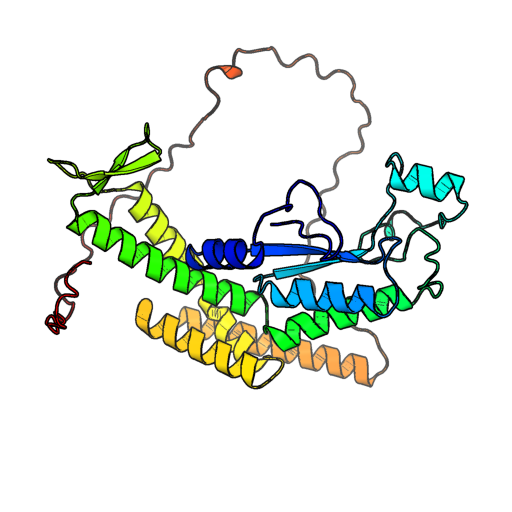 1 107 ? -23.357 -6.740 18.472 1.00 96.38 107 HIS A CA 1
ATOM 862 C C . HIS A 1 107 ? -22.132 -6.036 19.079 1.00 96.38 107 HIS A C 1
ATOM 864 O O . HIS A 1 107 ? -21.256 -6.717 19.599 1.00 96.38 107 HIS A O 1
ATOM 870 N N . PHE A 1 108 ? -22.061 -4.701 19.007 1.00 95.81 108 PHE A N 1
ATOM 871 C CA . PHE A 1 108 ? -20.930 -3.907 19.513 1.00 95.81 108 PHE A CA 1
ATOM 872 C C . PHE A 1 108 ? -21.450 -2.646 20.226 1.00 95.81 108 PHE A C 1
ATOM 874 O O . PHE A 1 108 ? -21.284 -1.530 19.716 1.00 95.81 108 PHE A O 1
ATOM 881 N N . PRO A 1 109 ? -22.170 -2.806 21.353 1.00 91.19 109 PRO A N 1
ATOM 882 C CA . PRO A 1 109 ? -22.760 -1.681 22.074 1.00 91.19 109 PRO A CA 1
ATOM 883 C C . PRO A 1 109 ? -21.699 -0.828 22.783 1.00 91.19 109 PRO A C 1
ATOM 885 O O . PRO A 1 109 ? -21.890 0.379 22.957 1.00 91.19 109 PRO A O 1
ATOM 888 N N . GLU A 1 110 ? -20.562 -1.426 23.149 1.00 91.50 110 GLU A N 1
ATOM 889 C CA . GLU A 1 110 ? -19.538 -0.761 23.943 1.00 91.50 110 GLU A CA 1
ATOM 890 C C . GLU A 1 110 ? -18.692 0.194 23.082 1.00 91.50 110 GLU A C 1
ATOM 892 O O . GLU A 1 110 ? -18.105 -0.213 22.074 1.00 91.50 110 GLU A O 1
ATOM 897 N N . PRO A 1 111 ? -18.535 1.474 23.478 1.00 85.62 111 PRO A N 1
ATOM 898 C CA . PRO A 1 111 ? -17.766 2.446 22.702 1.00 85.62 111 PRO A CA 1
ATOM 899 C C . PRO A 1 111 ? -16.300 2.063 22.456 1.00 85.62 111 PRO A C 1
ATOM 901 O O . PRO A 1 111 ? -15.696 2.574 21.520 1.00 85.62 111 PRO A O 1
ATOM 904 N N . HIS A 1 112 ? -15.702 1.195 23.277 1.00 89.19 112 HIS A N 1
ATOM 905 C CA . HIS A 1 112 ? -14.304 0.785 23.113 1.00 89.19 112 HIS A CA 1
ATOM 906 C C . HIS A 1 112 ? -14.116 -0.339 22.075 1.00 89.19 112 HIS A C 1
ATOM 908 O O . HIS A 1 112 ? -13.014 -0.484 21.536 1.00 89.19 112 HIS A O 1
ATOM 914 N N . ASP A 1 113 ? -15.166 -1.097 21.735 1.00 92.25 113 ASP A N 1
ATOM 915 C CA . ASP A 1 113 ? -15.062 -2.276 20.861 1.00 92.25 113 ASP A CA 1
ATOM 916 C C . ASP A 1 113 ? -14.446 -1.927 19.507 1.00 92.25 113 ASP A C 1
ATOM 918 O O . ASP A 1 113 ? -13.512 -2.585 19.041 1.00 92.25 113 ASP A O 1
ATOM 922 N N . HIS A 1 114 ? -14.903 -0.832 18.890 1.00 92.69 114 HIS A N 1
ATOM 923 C CA . HIS A 1 114 ? -14.396 -0.433 17.580 1.00 92.69 114 HIS A CA 1
ATOM 924 C C . HIS A 1 114 ? -12.916 -0.036 17.610 1.00 92.69 114 HIS A C 1
ATOM 926 O O . HIS A 1 114 ? -12.195 -0.281 16.641 1.00 92.69 114 HIS A O 1
ATOM 932 N N . VAL A 1 115 ? -12.453 0.584 18.703 1.00 92.44 115 VAL A N 1
ATOM 933 C CA . VAL A 1 115 ? -11.053 0.997 18.860 1.00 92.44 115 VAL A CA 1
ATOM 934 C C . VAL A 1 115 ? -10.175 -0.241 18.917 1.00 92.44 115 VAL A C 1
ATOM 936 O O . VAL A 1 115 ? -9.169 -0.315 18.208 1.00 92.44 115 VAL A O 1
ATOM 939 N N . GLU A 1 116 ? -10.566 -1.215 19.737 1.00 94.31 116 GLU A N 1
ATOM 940 C CA . GLU A 1 116 ? -9.790 -2.432 19.926 1.00 94.31 116 GLU A CA 1
ATOM 941 C C . GLU A 1 116 ? -9.775 -3.287 18.661 1.00 94.31 116 GLU A C 1
ATOM 943 O O . GLU A 1 116 ? -8.704 -3.671 18.194 1.00 94.31 116 GLU A O 1
ATOM 948 N N . ILE A 1 117 ? -10.931 -3.499 18.030 1.00 96.62 117 ILE A N 1
ATOM 949 C CA . ILE A 1 117 ? -11.034 -4.283 16.795 1.00 96.62 117 ILE A CA 1
ATOM 950 C C . ILE A 1 117 ? -10.212 -3.646 15.667 1.00 96.62 117 ILE A C 1
ATOM 952 O O . ILE A 1 117 ? -9.440 -4.348 15.012 1.00 96.62 117 ILE A O 1
ATOM 956 N N . LEU A 1 118 ? -10.306 -2.326 15.453 1.00 95.81 118 LEU A N 1
ATOM 957 C CA . LEU A 1 118 ? -9.495 -1.648 14.434 1.00 95.81 118 LEU A CA 1
ATOM 958 C C . LEU A 1 118 ? -7.998 -1.755 14.742 1.00 95.81 118 LEU A C 1
ATOM 960 O O . LEU A 1 118 ? -7.205 -2.064 13.848 1.00 95.81 118 LEU A O 1
ATOM 964 N N . ARG A 1 119 ? -7.597 -1.524 15.998 1.00 95.56 119 ARG A N 1
ATOM 965 C CA . ARG A 1 119 ? -6.196 -1.636 16.429 1.00 95.56 119 ARG A CA 1
ATOM 966 C C . ARG A 1 119 ? -5.658 -3.042 16.174 1.00 95.56 119 ARG A C 1
ATOM 968 O O . ARG A 1 119 ? -4.571 -3.176 15.609 1.00 95.56 119 ARG A O 1
ATOM 975 N N . GLN A 1 120 ? -6.419 -4.073 16.534 1.00 97.00 120 GLN A N 1
ATOM 976 C CA . GLN A 1 120 ? -6.043 -5.466 16.306 1.00 97.00 120 GLN A CA 1
ATOM 977 C C . GLN A 1 120 ? -6.003 -5.814 14.816 1.00 97.00 120 GLN A C 1
ATOM 979 O O . GLN A 1 120 ? -5.066 -6.483 14.386 1.00 97.00 120 GLN A O 1
ATOM 984 N N . ALA A 1 121 ? -6.925 -5.302 13.997 1.00 97.31 121 ALA A N 1
ATOM 985 C CA . ALA A 1 121 ? -6.899 -5.498 12.546 1.00 97.31 121 ALA A CA 1
ATOM 986 C C . ALA A 1 121 ? -5.615 -4.927 11.913 1.00 97.31 121 ALA A C 1
ATOM 988 O O . ALA A 1 121 ? -4.923 -5.614 11.154 1.00 97.31 121 ALA A O 1
ATOM 989 N N . PHE A 1 122 ? -5.236 -3.693 12.274 1.00 96.50 122 PHE A N 1
ATOM 990 C CA . PHE A 1 122 ? -3.984 -3.086 11.809 1.00 96.50 122 PHE A CA 1
ATOM 991 C C . PHE A 1 122 ? -2.747 -3.826 12.324 1.00 96.50 122 PHE A C 1
ATOM 993 O O . PHE A 1 122 ? -1.807 -4.045 11.555 1.00 96.50 122 PHE A O 1
ATOM 1000 N N . LYS A 1 123 ? -2.745 -4.243 13.596 1.00 96.50 123 LYS A N 1
ATOM 1001 C CA . LYS A 1 123 ? -1.657 -5.034 14.181 1.00 96.50 123 LYS A CA 1
ATOM 1002 C C . LYS A 1 123 ? -1.489 -6.363 13.446 1.00 96.50 123 LYS A C 1
ATOM 1004 O O . LYS A 1 123 ? -0.385 -6.667 13.004 1.00 96.50 123 LYS A O 1
ATOM 1009 N N . ARG A 1 124 ? -2.580 -7.097 13.222 1.00 97.25 124 ARG A N 1
ATOM 1010 C CA . ARG A 1 124 ? -2.574 -8.380 12.510 1.00 97.25 124 ARG A CA 1
ATOM 1011 C C . ARG A 1 124 ? -2.056 -8.232 11.082 1.00 97.25 124 ARG A C 1
ATOM 1013 O O . ARG A 1 124 ? -1.199 -9.008 10.673 1.00 97.25 124 ARG A O 1
ATOM 1020 N N . LYS A 1 125 ? -2.489 -7.198 10.348 1.00 96.88 125 LYS A N 1
ATOM 1021 C CA . LYS A 1 125 ? -1.947 -6.879 9.013 1.00 96.88 125 LYS A CA 1
ATOM 1022 C C . LYS A 1 125 ? -0.442 -6.603 9.057 1.00 96.88 125 LYS A C 1
ATOM 1024 O O . LYS A 1 125 ? 0.297 -7.075 8.194 1.00 96.88 125 LYS A O 1
ATOM 1029 N N . TYR A 1 126 ? 0.012 -5.820 10.036 1.00 96.19 126 TYR A N 1
ATOM 1030 C CA . TYR A 1 126 ? 1.425 -5.480 10.193 1.00 96.19 126 TYR A CA 1
ATOM 1031 C C . TYR A 1 126 ? 2.279 -6.707 10.531 1.00 96.19 126 TYR A C 1
ATOM 1033 O O . TYR A 1 126 ? 3.362 -6.872 9.976 1.00 96.19 126 TYR A O 1
ATOM 1041 N N . GLU A 1 127 ? 1.791 -7.587 11.403 1.00 95.94 127 GLU A N 1
ATOM 1042 C CA . GLU A 1 127 ? 2.476 -8.822 11.788 1.00 95.94 127 GLU A CA 1
ATOM 1043 C C . GLU A 1 127 ? 2.494 -9.853 10.652 1.00 95.94 127 GLU A C 1
ATOM 1045 O O . GLU A 1 127 ? 3.531 -10.482 10.431 1.00 95.94 127 GLU A O 1
ATOM 1050 N N . ALA A 1 128 ? 1.399 -9.992 9.901 1.00 94.75 128 ALA A N 1
ATOM 1051 C CA . ALA A 1 128 ? 1.311 -10.913 8.769 1.00 94.75 128 ALA A CA 1
ATOM 1052 C C . ALA A 1 128 ? 2.252 -10.505 7.621 1.00 94.75 128 ALA A C 1
ATOM 1054 O O . ALA A 1 128 ? 3.105 -11.288 7.197 1.00 94.75 128 ALA A O 1
ATOM 1055 N N . ASP A 1 129 ? 2.167 -9.251 7.166 1.00 91.38 129 ASP A N 1
ATOM 1056 C CA . ASP A 1 129 ? 2.818 -8.845 5.914 1.00 91.38 129 ASP A CA 1
ATOM 1057 C C . ASP A 1 129 ? 4.104 -8.045 6.116 1.00 91.38 129 ASP A C 1
ATOM 1059 O O . ASP A 1 129 ? 4.863 -7.821 5.161 1.00 91.38 129 ASP A O 1
ATOM 1063 N N . GLY A 1 130 ? 4.363 -7.619 7.349 1.00 94.38 130 GLY A N 1
ATOM 1064 C CA . GLY A 1 130 ? 5.399 -6.657 7.680 1.00 94.38 130 GLY A CA 1
ATOM 1065 C C . GLY A 1 130 ? 5.011 -5.215 7.320 1.00 94.38 130 GLY A C 1
ATOM 1066 O O . GLY A 1 130 ? 3.872 -4.918 6.951 1.00 94.38 130 GLY A O 1
ATOM 1067 N N . PRO A 1 131 ? 5.978 -4.285 7.395 1.00 94.81 131 PRO A N 1
ATOM 1068 C CA . PRO A 1 131 ? 5.741 -2.877 7.092 1.00 94.81 131 PRO A CA 1
ATOM 1069 C C . PRO A 1 131 ? 5.234 -2.659 5.660 1.00 94.81 131 PRO A C 1
ATOM 1071 O O . PRO A 1 131 ? 5.855 -3.113 4.701 1.00 94.81 131 PRO A O 1
ATOM 1074 N N . SER A 1 132 ? 4.174 -1.870 5.472 1.00 95.81 132 SER A N 1
ATOM 1075 C CA . SER A 1 132 ? 3.626 -1.598 4.132 1.00 95.81 132 SER A CA 1
ATOM 1076 C C . SER A 1 132 ? 4.647 -0.975 3.173 1.00 95.81 132 SER A C 1
ATOM 1078 O O . SER A 1 132 ? 4.666 -1.287 1.985 1.00 95.81 132 SER A O 1
ATOM 1080 N N . VAL A 1 133 ? 5.566 -0.154 3.691 1.00 95.75 133 VAL A N 1
ATOM 1081 C CA . VAL A 1 133 ? 6.680 0.419 2.915 1.00 95.75 133 VAL A CA 1
ATOM 1082 C C . VAL A 1 133 ? 7.632 -0.648 2.360 1.00 95.75 133 VAL A C 1
ATOM 1084 O O . VAL A 1 133 ? 8.172 -0.479 1.267 1.00 95.75 133 VAL A O 1
ATOM 1087 N N . LEU A 1 134 ? 7.799 -1.777 3.058 1.00 97.38 134 LEU A N 1
ATOM 1088 C CA . LEU A 1 134 ? 8.547 -2.926 2.550 1.00 97.38 134 LEU A CA 1
ATOM 1089 C C . LEU A 1 134 ? 7.786 -3.591 1.396 1.00 97.38 134 LEU A C 1
ATOM 1091 O O . LEU A 1 134 ? 8.386 -3.895 0.365 1.00 97.38 134 LEU A O 1
ATOM 1095 N N . ASN A 1 135 ? 6.467 -3.753 1.523 1.00 97.62 135 ASN A N 1
ATOM 1096 C CA . ASN A 1 135 ? 5.629 -4.308 0.455 1.00 97.62 135 ASN A CA 1
ATOM 1097 C C . ASN A 1 135 ? 5.662 -3.427 -0.799 1.00 97.62 135 ASN A C 1
ATOM 1099 O O . ASN A 1 135 ? 5.813 -3.936 -1.907 1.00 97.62 135 ASN A O 1
ATOM 1103 N N . MET A 1 136 ? 5.601 -2.104 -0.632 1.00 98.06 136 MET A N 1
ATOM 1104 C CA . MET A 1 136 ? 5.760 -1.148 -1.732 1.00 98.06 136 MET A CA 1
ATOM 1105 C C . MET A 1 136 ? 7.116 -1.300 -2.428 1.00 98.06 136 MET A C 1
ATOM 1107 O O . MET A 1 136 ? 7.184 -1.269 -3.656 1.00 98.06 136 MET A O 1
ATOM 1111 N N . ALA A 1 137 ? 8.196 -1.497 -1.664 1.00 98.06 137 ALA A N 1
ATOM 1112 C CA . ALA A 1 137 ? 9.529 -1.687 -2.226 1.00 98.06 137 ALA A CA 1
ATOM 1113 C C . ALA A 1 137 ? 9.633 -2.979 -3.047 1.00 98.06 137 ALA A C 1
ATOM 1115 O O . ALA A 1 137 ? 10.232 -2.964 -4.122 1.00 98.06 137 ALA A O 1
ATOM 1116 N N . ILE A 1 138 ? 9.016 -4.068 -2.572 1.00 98.00 138 ILE A N 1
ATOM 1117 C CA . ILE A 1 138 ? 8.929 -5.351 -3.285 1.00 98.00 138 ILE A CA 1
ATOM 1118 C C . ILE A 1 138 ? 8.181 -5.183 -4.610 1.00 98.00 138 ILE A C 1
ATOM 1120 O O . ILE A 1 138 ? 8.695 -5.590 -5.653 1.00 98.00 138 ILE A O 1
ATOM 1124 N N . THR A 1 139 ? 7.008 -4.550 -4.585 1.00 98.44 139 THR A N 1
ATOM 1125 C CA . THR A 1 139 ? 6.218 -4.265 -5.791 1.00 98.44 139 THR A CA 1
ATOM 1126 C C . THR A 1 139 ? 6.998 -3.400 -6.778 1.00 98.44 139 THR A C 1
ATOM 1128 O O . THR A 1 139 ? 7.076 -3.741 -7.956 1.00 98.44 139 THR A O 1
ATOM 1131 N N . ALA A 1 140 ? 7.659 -2.337 -6.312 1.00 98.25 140 ALA A N 1
ATOM 1132 C CA . ALA A 1 140 ? 8.443 -1.456 -7.175 1.00 98.25 140 ALA A CA 1
ATOM 1133 C C . ALA A 1 140 ? 9.578 -2.204 -7.899 1.00 98.25 140 ALA A C 1
ATOM 1135 O O . ALA A 1 140 ? 9.697 -2.111 -9.123 1.00 98.25 140 ALA A O 1
ATOM 1136 N N . ILE A 1 141 ? 10.384 -2.989 -7.170 1.00 98.31 141 ILE A N 1
ATOM 1137 C CA . ILE A 1 141 ? 11.528 -3.690 -7.770 1.00 98.31 141 ILE A CA 1
ATOM 1138 C C . ILE A 1 141 ? 11.103 -4.851 -8.677 1.00 98.31 141 ILE A C 1
ATOM 1140 O O . ILE A 1 141 ? 11.699 -5.032 -9.740 1.00 98.31 141 ILE A O 1
ATOM 1144 N N . ARG A 1 142 ? 10.069 -5.617 -8.297 1.00 98.06 142 ARG A N 1
ATOM 1145 C CA . ARG A 1 142 ? 9.541 -6.721 -9.117 1.00 98.06 142 ARG A CA 1
ATOM 1146 C C . ARG A 1 142 ? 8.892 -6.196 -10.390 1.00 98.06 142 ARG A C 1
ATOM 1148 O O . ARG A 1 142 ? 9.207 -6.688 -11.471 1.00 98.06 142 ARG A O 1
ATOM 1155 N N . GLY A 1 143 ? 8.085 -5.144 -10.272 1.00 98.12 143 GLY A N 1
ATOM 1156 C CA . GLY A 1 143 ? 7.484 -4.471 -11.416 1.00 98.12 143 GLY A CA 1
ATOM 1157 C C . GLY A 1 143 ? 8.529 -3.918 -12.374 1.00 98.12 143 GLY A C 1
ATOM 1158 O O . GLY A 1 143 ? 8.431 -4.133 -13.578 1.00 98.12 143 GLY A O 1
ATOM 1159 N N . TYR A 1 144 ? 9.577 -3.268 -11.856 1.00 98.19 144 TYR A N 1
ATOM 1160 C CA . TYR A 1 144 ? 10.690 -2.801 -12.685 1.00 98.19 144 TYR A CA 1
ATOM 1161 C C . TYR A 1 144 ? 11.402 -3.960 -13.397 1.00 98.19 144 TYR A C 1
ATOM 1163 O O . TYR A 1 144 ? 11.667 -3.872 -14.596 1.00 98.19 144 TYR A O 1
ATOM 1171 N N . GLN A 1 145 ? 11.681 -5.061 -12.689 1.00 98.00 145 GLN A N 1
ATOM 1172 C CA . GLN A 1 145 ? 12.303 -6.249 -13.279 1.00 98.00 145 GLN A CA 1
ATOM 1173 C C . GLN A 1 145 ? 11.451 -6.831 -14.412 1.00 98.00 145 GLN A C 1
ATOM 1175 O O . GLN A 1 145 ? 11.981 -7.114 -15.489 1.00 98.00 145 GLN A O 1
ATOM 1180 N N . ARG A 1 146 ? 10.145 -7.001 -14.173 1.00 97.75 146 ARG A N 1
ATOM 1181 C CA . ARG A 1 146 ? 9.191 -7.515 -15.159 1.00 97.75 146 ARG A CA 1
ATOM 1182 C C . ARG A 1 146 ? 9.108 -6.595 -16.371 1.00 97.75 146 ARG A C 1
ATOM 1184 O O . ARG A 1 146 ? 9.302 -7.068 -17.484 1.00 97.75 146 ARG A O 1
ATOM 1191 N N . ALA A 1 147 ? 8.896 -5.297 -16.156 1.00 97.19 147 ALA A N 1
ATOM 1192 C CA . ALA A 1 147 ? 8.784 -4.317 -17.232 1.00 97.19 147 ALA A CA 1
ATOM 1193 C C . ALA A 1 147 ? 10.053 -4.266 -18.092 1.00 97.19 147 ALA A C 1
ATOM 1195 O O . ALA A 1 147 ? 9.961 -4.219 -19.314 1.00 97.19 147 ALA A O 1
ATOM 1196 N N . ARG A 1 148 ? 11.243 -4.335 -17.474 1.00 96.88 148 ARG A N 1
ATOM 1197 C CA . ARG A 1 148 ? 12.514 -4.366 -18.211 1.00 96.88 148 ARG A CA 1
ATOM 1198 C C . ARG A 1 148 ? 12.626 -5.610 -19.090 1.00 96.88 148 ARG A C 1
ATOM 1200 O O . ARG A 1 148 ? 13.014 -5.493 -20.245 1.00 96.88 148 ARG A O 1
ATOM 1207 N N . ARG A 1 149 ? 12.274 -6.782 -18.552 1.00 97.12 149 ARG A N 1
ATOM 1208 C CA . ARG A 1 149 ? 12.286 -8.048 -19.299 1.00 97.12 149 ARG A CA 1
ATOM 1209 C C . ARG A 1 149 ? 11.295 -8.019 -20.464 1.00 97.12 149 ARG A C 1
ATOM 1211 O O . ARG A 1 149 ? 11.653 -8.396 -21.568 1.00 97.12 149 ARG A O 1
ATOM 1218 N N . GLU A 1 150 ? 10.067 -7.563 -20.224 1.00 95.56 150 GLU A N 1
ATOM 1219 C CA . GLU A 1 150 ? 9.048 -7.449 -21.275 1.00 95.56 150 GLU A CA 1
ATOM 1220 C C . GLU A 1 150 ? 9.449 -6.445 -22.361 1.00 95.56 150 GLU A C 1
ATOM 1222 O O . GLU A 1 150 ? 9.200 -6.695 -23.533 1.00 95.56 150 GLU A O 1
ATOM 1227 N N . TYR A 1 151 ? 10.093 -5.334 -21.994 1.00 95.44 151 TYR A N 1
ATOM 1228 C CA . TYR A 1 151 ? 10.619 -4.376 -22.967 1.00 95.44 151 TYR A CA 1
ATOM 1229 C C . TYR A 1 151 ? 11.684 -5.009 -23.872 1.00 95.44 151 TYR A C 1
ATOM 1231 O O . TYR A 1 151 ? 11.580 -4.911 -25.090 1.00 95.44 151 TYR A O 1
ATOM 1239 N N . GLN A 1 152 ? 12.651 -5.723 -23.287 1.00 94.69 152 GLN A N 1
ATOM 1240 C CA . GLN A 1 152 ? 13.688 -6.444 -24.037 1.00 94.69 152 GLN A CA 1
ATOM 1241 C C . GLN A 1 152 ? 13.088 -7.505 -24.969 1.00 94.69 152 GLN A C 1
ATOM 1243 O O . GLN A 1 152 ? 13.519 -7.647 -26.110 1.00 94.69 152 GLN A O 1
ATOM 1248 N N . GLU A 1 153 ? 12.063 -8.221 -24.504 1.00 95.12 153 GLU A N 1
ATOM 1249 C CA . GLU A 1 153 ? 11.378 -9.226 -25.315 1.00 95.12 153 GLU A CA 1
ATOM 1250 C C . GLU A 1 153 ? 10.619 -8.602 -26.492 1.00 95.12 153 GLU A C 1
ATOM 1252 O O . GLU A 1 153 ? 10.721 -9.088 -27.615 1.00 95.12 153 GLU A O 1
ATOM 1257 N N . ARG A 1 154 ? 9.920 -7.481 -26.276 1.00 94.75 154 ARG A N 1
ATOM 1258 C CA . ARG A 1 154 ? 9.235 -6.750 -27.356 1.00 94.75 154 ARG A CA 1
ATOM 1259 C C . ARG A 1 154 ? 10.214 -6.261 -28.418 1.00 94.75 154 ARG A C 1
ATOM 1261 O O . ARG A 1 154 ? 9.918 -6.377 -29.602 1.00 94.75 154 ARG A O 1
ATOM 1268 N N . GLN A 1 155 ? 11.389 -5.780 -28.008 1.00 92.25 155 GLN A N 1
ATOM 1269 C CA . GLN A 1 155 ? 12.453 -5.407 -28.944 1.00 92.25 155 GLN A CA 1
ATOM 1270 C C . GLN A 1 155 ? 12.923 -6.611 -29.771 1.00 92.25 155 GLN A C 1
ATOM 1272 O O . GLN A 1 155 ? 13.047 -6.501 -30.987 1.00 92.25 155 GLN A O 1
ATOM 1277 N N . ARG A 1 156 ? 13.119 -7.774 -29.133 1.00 93.00 156 ARG A N 1
ATOM 1278 C CA . ARG A 1 156 ? 13.507 -9.020 -29.814 1.00 93.00 156 ARG A CA 1
ATOM 1279 C C . ARG A 1 156 ? 12.466 -9.482 -30.837 1.00 93.00 156 ARG A C 1
ATOM 1281 O O . ARG A 1 156 ? 12.833 -9.962 -31.902 1.00 93.00 156 ARG A O 1
ATOM 1288 N N . LEU A 1 157 ? 11.183 -9.331 -30.515 1.00 94.31 157 LEU A N 1
ATOM 1289 C CA . LEU A 1 157 ? 10.057 -9.722 -31.370 1.00 94.31 157 LEU A CA 1
ATOM 1290 C C . LEU A 1 157 ? 9.647 -8.642 -32.390 1.00 94.31 157 LEU A C 1
ATOM 1292 O O . LEU A 1 157 ? 8.612 -8.794 -33.041 1.00 94.31 157 LEU A O 1
ATOM 1296 N N . ALA A 1 158 ? 10.416 -7.551 -32.509 1.00 94.12 158 ALA A N 1
ATOM 1297 C CA . ALA A 1 158 ? 10.102 -6.402 -33.361 1.00 94.12 158 ALA A CA 1
ATOM 1298 C C . ALA A 1 158 ? 8.682 -5.842 -33.127 1.00 94.12 158 ALA A C 1
ATOM 1300 O O . ALA A 1 158 ? 7.992 -5.439 -34.065 1.00 94.12 158 ALA A O 1
ATOM 1301 N N . GLN A 1 159 ? 8.225 -5.842 -31.871 1.00 94.50 159 GLN A N 1
ATOM 1302 C CA . GLN A 1 159 ? 6.892 -5.376 -31.500 1.00 94.50 159 GLN A CA 1
ATOM 1303 C C . GLN A 1 159 ? 6.876 -3.883 -31.172 1.00 94.50 159 GLN A C 1
ATOM 1305 O O . GLN A 1 159 ? 7.672 -3.407 -30.360 1.00 94.50 159 GLN A O 1
ATOM 1310 N N . ILE A 1 160 ? 5.908 -3.164 -31.738 1.00 93.69 160 ILE A N 1
ATOM 1311 C CA . ILE A 1 160 ? 5.648 -1.745 -31.472 1.00 93.69 160 ILE A CA 1
ATOM 1312 C C . ILE A 1 160 ? 4.253 -1.556 -30.879 1.00 93.69 160 ILE A C 1
ATOM 1314 O O . ILE A 1 160 ? 3.364 -2.379 -31.085 1.00 93.69 160 ILE A O 1
ATOM 1318 N N . TRP A 1 161 ? 4.062 -0.481 -30.116 1.00 92.81 161 TRP A N 1
ATOM 1319 C CA . TRP A 1 161 ? 2.747 -0.119 -29.592 1.00 92.81 161 TRP A CA 1
ATOM 1320 C C . TRP A 1 161 ? 1.851 0.425 -30.711 1.00 92.81 161 TRP A C 1
ATOM 1322 O O . TRP A 1 161 ? 2.195 1.428 -31.336 1.00 92.81 161 TRP A O 1
ATOM 1332 N N . ASN A 1 162 ? 0.694 -0.201 -30.918 1.00 91.00 162 ASN A N 1
ATOM 1333 C CA . ASN A 1 162 ? -0.363 0.282 -31.794 1.00 91.00 162 ASN A CA 1
ATOM 1334 C C . ASN A 1 162 ? -1.432 1.016 -30.949 1.00 91.00 162 ASN A C 1
ATOM 1336 O O . ASN A 1 162 ? -2.096 0.389 -30.116 1.00 91.00 162 ASN A O 1
ATOM 1340 N N . PRO A 1 163 ? -1.608 2.341 -31.120 1.00 91.00 163 PRO A N 1
ATOM 1341 C CA . PRO A 1 163 ? -2.574 3.118 -30.347 1.00 91.00 163 PRO A CA 1
ATOM 1342 C C . PRO A 1 163 ? -4.035 2.861 -30.743 1.00 91.00 163 PRO A C 1
ATOM 1344 O O . PRO A 1 163 ? -4.916 3.129 -29.932 1.00 91.00 163 PRO A O 1
ATOM 1347 N N . GLU A 1 164 ? -4.302 2.342 -31.942 1.00 93.75 164 GLU A N 1
ATOM 1348 C CA . GLU A 1 164 ? -5.663 2.047 -32.408 1.00 93.75 164 GLU A CA 1
ATOM 1349 C C . GLU A 1 164 ? -6.191 0.760 -31.772 1.00 93.75 164 GLU A C 1
ATOM 1351 O O . GLU A 1 164 ? -7.342 0.692 -31.345 1.00 93.75 164 GLU A O 1
ATOM 1356 N N . THR A 1 165 ? -5.331 -0.253 -31.644 1.00 94.44 165 THR A N 1
ATOM 1357 C CA . THR A 1 165 ? -5.693 -1.547 -31.046 1.00 94.44 165 THR A CA 1
ATOM 1358 C C . THR A 1 165 ? -5.359 -1.641 -29.558 1.00 94.44 165 THR A C 1
ATOM 1360 O O . THR A 1 165 ? -5.801 -2.577 -28.886 1.00 94.44 165 THR A O 1
ATOM 1363 N N . LEU A 1 166 ? -4.591 -0.676 -29.034 1.00 92.69 166 LEU A N 1
ATOM 1364 C CA . LEU A 1 166 ? -4.056 -0.637 -27.669 1.00 92.69 166 LEU A CA 1
ATOM 1365 C C . LEU A 1 166 ? -3.231 -1.887 -27.322 1.00 92.69 166 LEU A C 1
ATOM 1367 O O . LEU A 1 166 ? -3.306 -2.420 -26.208 1.00 92.69 166 LEU A O 1
ATOM 1371 N N . ARG A 1 167 ? -2.463 -2.387 -28.294 1.00 93.12 167 ARG A N 1
ATOM 1372 C CA . ARG A 1 167 ? -1.679 -3.624 -28.182 1.00 93.12 167 ARG A CA 1
ATOM 1373 C C . ARG A 1 167 ? -0.286 -3.453 -28.766 1.00 93.12 167 ARG A C 1
ATOM 1375 O O . ARG A 1 167 ? -0.022 -2.553 -29.552 1.00 93.12 167 ARG A O 1
ATOM 1382 N N . TYR A 1 168 ? 0.615 -4.340 -28.355 1.00 93.12 168 TYR A N 1
ATOM 1383 C CA . TYR A 1 168 ? 1.909 -4.490 -29.008 1.00 93.12 168 TYR A CA 1
ATOM 1384 C C . TYR A 1 168 ? 1.776 -5.459 -30.184 1.00 93.12 168 TYR A C 1
ATOM 1386 O O . TYR A 1 168 ? 1.283 -6.572 -30.005 1.00 93.12 168 TYR A O 1
ATOM 1394 N N . GLU A 1 169 ? 2.228 -5.038 -31.361 1.00 94.69 169 GLU A N 1
ATOM 1395 C CA . GLU A 1 169 ? 2.091 -5.767 -32.625 1.00 94.69 169 GLU A CA 1
ATOM 1396 C C . GLU A 1 169 ? 3.434 -5.821 -33.353 1.00 94.69 169 GLU A C 1
ATOM 1398 O O . GLU A 1 169 ? 4.227 -4.883 -33.273 1.00 94.69 169 GLU A O 1
ATOM 1403 N N . THR A 1 170 ? 3.714 -6.929 -34.040 1.00 94.75 170 THR A N 1
ATOM 1404 C CA . THR A 1 170 ? 4.954 -7.092 -34.810 1.00 94.75 170 THR A CA 1
ATOM 1405 C C . THR A 1 170 ? 4.948 -6.167 -36.023 1.00 94.75 170 THR A C 1
ATOM 1407 O O . THR A 1 170 ? 3.991 -6.158 -36.793 1.00 94.75 170 THR A O 1
ATOM 1410 N N . ALA A 1 171 ? 6.035 -5.420 -36.214 1.00 89.31 171 ALA A N 1
ATOM 1411 C CA . ALA A 1 171 ? 6.207 -4.498 -37.329 1.00 89.31 171 ALA A CA 1
ATOM 1412 C C . ALA A 1 171 ? 7.461 -4.826 -38.146 1.00 89.31 171 ALA A C 1
ATOM 1414 O O . ALA A 1 171 ? 8.484 -5.234 -37.601 1.00 89.31 171 ALA A O 1
ATOM 1415 N N . ALA A 1 172 ? 7.396 -4.589 -39.460 1.00 86.81 172 ALA A N 1
ATOM 1416 C CA . ALA A 1 172 ? 8.527 -4.789 -40.371 1.00 86.81 172 ALA A CA 1
ATOM 1417 C C . ALA A 1 172 ? 9.691 -3.817 -40.097 1.00 86.81 172 ALA A C 1
ATOM 1419 O O . ALA A 1 172 ? 10.855 -4.173 -40.257 1.00 86.81 172 ALA A O 1
ATOM 1420 N N . CYS A 1 173 ? 9.376 -2.600 -39.645 1.00 85.62 173 CYS A N 1
ATOM 1421 C CA . CYS A 1 173 ? 10.345 -1.571 -39.270 1.00 85.62 173 CYS A CA 1
ATOM 1422 C C . CYS A 1 173 ? 10.062 -1.097 -37.834 1.00 85.62 173 CYS A C 1
ATOM 1424 O O . CYS A 1 173 ? 9.399 -0.071 -37.653 1.00 85.62 173 CYS A O 1
ATOM 1426 N N . PRO A 1 174 ? 10.503 -1.844 -36.804 1.00 87.00 174 PRO A N 1
ATOM 1427 C CA . PRO A 1 174 ? 10.220 -1.498 -35.418 1.00 87.00 174 PRO A CA 1
ATOM 1428 C C . PRO A 1 174 ? 10.929 -0.198 -35.028 1.00 87.00 174 PRO A C 1
ATOM 1430 O O . PRO A 1 174 ? 12.129 -0.034 -35.241 1.00 87.00 174 PRO A O 1
ATOM 1433 N N . GLN A 1 175 ? 10.178 0.725 -34.431 1.00 85.94 175 GLN A N 1
ATOM 1434 C CA . GLN A 1 175 ? 10.710 1.971 -33.885 1.00 85.94 175 GLN A CA 1
ATOM 1435 C C . GLN A 1 175 ? 10.964 1.833 -32.376 1.00 85.94 175 GLN A C 1
ATOM 1437 O O . GLN A 1 175 ? 10.232 1.099 -31.704 1.00 85.94 175 GLN A O 1
ATOM 1442 N N . PRO A 1 176 ? 11.957 2.543 -31.809 1.00 85.69 176 PRO A N 1
ATOM 1443 C CA . PRO A 1 176 ? 12.181 2.550 -30.366 1.00 85.69 176 PRO A CA 1
ATOM 1444 C C . PRO A 1 176 ? 10.954 3.053 -29.584 1.00 85.69 176 PRO A C 1
ATOM 1446 O O . PRO A 1 176 ? 10.433 4.138 -29.849 1.00 85.69 176 PRO A O 1
ATOM 1449 N N . ASP A 1 177 ? 10.516 2.302 -28.568 1.00 90.69 177 ASP A N 1
ATOM 1450 C CA . ASP A 1 177 ? 9.411 2.707 -27.687 1.00 90.69 177 ASP A CA 1
ATOM 1451 C C . ASP A 1 177 ? 9.907 3.689 -26.610 1.00 90.69 177 ASP A C 1
ATOM 1453 O O . ASP A 1 177 ? 10.180 3.341 -25.455 1.00 90.69 177 ASP A O 1
ATOM 1457 N N . ARG A 1 178 ? 10.018 4.961 -27.005 1.00 91.19 178 ARG A N 1
ATOM 1458 C CA . ARG A 1 178 ? 10.491 6.053 -26.140 1.00 91.19 178 ARG A CA 1
ATOM 1459 C C . ARG A 1 178 ? 9.649 6.211 -24.868 1.00 91.19 178 ARG A C 1
ATOM 1461 O O . ARG A 1 178 ? 10.185 6.574 -23.818 1.00 91.19 178 ARG A O 1
ATOM 1468 N N . PHE A 1 179 ? 8.343 5.948 -24.927 1.00 92.00 179 PHE A N 1
ATOM 1469 C CA . PHE A 1 179 ? 7.470 6.059 -23.756 1.00 92.00 179 PHE A CA 1
ATOM 1470 C C . PHE A 1 179 ? 7.759 4.955 -22.740 1.00 92.00 179 PHE A C 1
ATOM 1472 O O . PHE A 1 179 ? 7.852 5.235 -21.539 1.00 92.00 179 PHE A O 1
ATOM 1479 N N . MET A 1 180 ? 7.966 3.721 -23.202 1.00 93.81 180 MET A N 1
ATOM 1480 C CA . MET A 1 180 ? 8.366 2.623 -22.328 1.00 93.81 180 MET A CA 1
ATOM 1481 C C . MET A 1 180 ? 9.744 2.864 -21.709 1.00 93.81 180 MET A C 1
ATOM 1483 O O . MET A 1 180 ? 9.921 2.627 -20.513 1.00 93.81 180 MET A O 1
ATOM 1487 N N . GLU A 1 181 ? 10.704 3.422 -22.447 1.00 94.44 181 GLU A N 1
ATOM 1488 C CA . GLU A 1 181 ? 12.008 3.792 -21.881 1.00 94.44 181 GLU A CA 1
ATOM 1489 C C . GLU A 1 181 ? 11.891 4.824 -20.755 1.00 94.44 181 GLU A C 1
ATOM 1491 O O . GLU A 1 181 ? 12.467 4.652 -19.674 1.00 94.44 181 GLU A O 1
ATOM 1496 N N . LEU A 1 182 ? 11.108 5.887 -20.969 1.00 96.25 182 LEU A N 1
ATOM 1497 C CA . LEU A 1 182 ? 10.839 6.896 -19.941 1.00 96.25 182 LEU A CA 1
ATOM 1498 C C . LEU A 1 182 ? 10.145 6.277 -18.722 1.00 96.25 182 LEU A C 1
ATOM 1500 O O . LEU A 1 182 ? 10.515 6.572 -17.577 1.00 96.25 182 LEU A O 1
ATOM 1504 N N . ARG A 1 183 ? 9.194 5.364 -18.948 1.00 95.69 183 ARG A N 1
ATOM 1505 C CA . ARG A 1 183 ? 8.532 4.606 -17.882 1.00 95.69 183 ARG A CA 1
ATOM 1506 C C . ARG A 1 183 ? 9.536 3.768 -17.092 1.00 95.69 183 ARG A C 1
ATOM 1508 O O . ARG A 1 183 ? 9.543 3.852 -15.864 1.00 95.69 183 ARG A O 1
ATOM 1515 N N . LEU A 1 184 ? 10.426 3.027 -17.751 1.00 97.12 184 LEU A N 1
ATOM 1516 C CA . LEU A 1 184 ? 11.469 2.231 -17.094 1.00 97.12 184 LEU A CA 1
ATOM 1517 C C . LEU A 1 184 ? 12.423 3.103 -16.272 1.00 97.12 184 LEU A C 1
ATOM 1519 O O . LEU A 1 184 ? 12.733 2.761 -15.127 1.00 97.12 184 LEU A O 1
ATOM 1523 N N . ARG A 1 185 ? 12.833 4.267 -16.796 1.00 97.31 185 ARG A N 1
ATOM 1524 C CA . ARG A 1 185 ? 13.646 5.246 -16.051 1.00 97.31 185 ARG A CA 1
ATOM 1525 C C . ARG A 1 185 ? 12.919 5.731 -14.797 1.00 97.31 185 ARG A C 1
ATOM 1527 O O . ARG A 1 185 ? 13.515 5.775 -13.716 1.00 97.31 185 ARG A O 1
ATOM 1534 N N . LYS A 1 186 ? 11.623 6.045 -14.901 1.00 97.62 186 LYS A N 1
ATOM 1535 C CA . LYS A 1 186 ? 10.800 6.459 -13.755 1.00 97.62 186 LYS A CA 1
ATOM 1536 C C . LYS A 1 186 ? 10.641 5.335 -12.729 1.00 97.62 186 LYS A C 1
ATOM 1538 O O . LYS A 1 186 ? 10.830 5.593 -11.541 1.00 97.62 186 LYS A O 1
ATOM 1543 N N . MET A 1 187 ? 10.360 4.105 -13.161 1.00 97.94 187 MET A N 1
ATOM 1544 C CA . MET A 1 187 ? 10.255 2.930 -12.284 1.00 97.94 187 MET A CA 1
ATOM 1545 C C . MET A 1 187 ? 11.570 2.667 -11.542 1.00 97.94 187 MET A C 1
ATOM 1547 O O . MET A 1 187 ? 11.567 2.489 -10.321 1.00 97.94 187 MET A O 1
ATOM 1551 N N . ARG A 1 188 ? 12.710 2.742 -12.243 1.00 97.44 188 ARG A N 1
ATOM 1552 C CA . ARG A 1 188 ? 14.043 2.649 -11.631 1.00 97.44 188 ARG A CA 1
ATOM 1553 C C . ARG A 1 188 ? 14.257 3.742 -10.586 1.00 97.44 188 ARG A C 1
ATOM 1555 O O . ARG A 1 188 ? 14.697 3.439 -9.481 1.00 97.44 188 ARG A O 1
ATOM 1562 N N . LYS A 1 189 ? 13.916 4.996 -10.902 1.00 96.81 189 LYS A N 1
ATOM 1563 C CA . LYS A 1 189 ? 14.044 6.139 -9.979 1.00 96.81 189 LYS A CA 1
ATOM 1564 C C . LYS A 1 189 ? 13.187 5.967 -8.722 1.00 96.81 189 LYS A C 1
ATOM 1566 O O . LYS A 1 189 ? 13.692 6.169 -7.623 1.00 96.81 189 LYS A O 1
ATOM 1571 N N . ILE A 1 190 ? 11.920 5.566 -8.866 1.00 95.12 190 ILE A N 1
ATOM 1572 C CA . ILE A 1 190 ? 11.024 5.272 -7.731 1.00 95.12 190 ILE A CA 1
ATOM 1573 C C . ILE A 1 190 ? 11.628 4.170 -6.855 1.00 95.12 190 ILE A C 1
ATOM 1575 O O . ILE A 1 190 ? 11.704 4.319 -5.637 1.00 95.12 190 ILE A O 1
ATOM 1579 N N . THR A 1 191 ? 12.124 3.103 -7.483 1.00 96.06 191 THR A N 1
ATOM 1580 C CA . THR A 1 191 ? 12.741 1.978 -6.776 1.00 96.06 191 THR A CA 1
ATOM 1581 C C . THR A 1 191 ? 14.011 2.405 -6.032 1.00 96.06 191 THR A C 1
ATOM 1583 O O . THR A 1 191 ? 14.183 2.090 -4.862 1.00 96.06 191 THR A O 1
ATOM 1586 N N . LEU A 1 192 ? 14.893 3.197 -6.642 1.00 96.00 192 LEU A N 1
ATOM 1587 C CA . LEU A 1 192 ? 16.075 3.720 -5.947 1.00 96.00 192 LEU A CA 1
ATOM 1588 C C . LEU A 1 192 ? 15.704 4.634 -4.771 1.00 96.00 192 LEU A C 1
ATOM 1590 O O . LEU A 1 192 ? 16.335 4.560 -3.722 1.00 96.00 192 LEU A O 1
ATOM 1594 N N . ASN A 1 193 ? 14.653 5.445 -4.907 1.00 95.62 193 ASN A N 1
ATOM 1595 C CA . ASN A 1 193 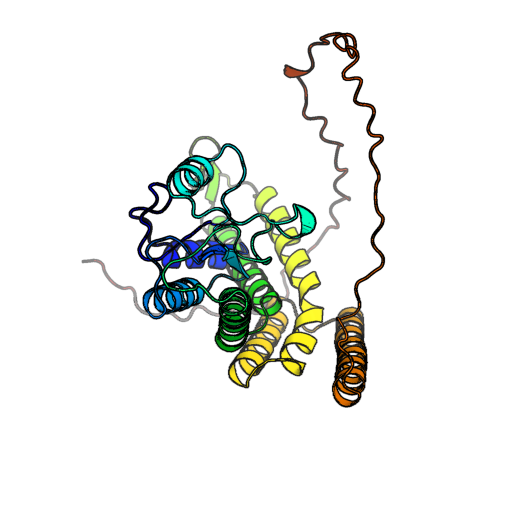? 14.212 6.347 -3.843 1.00 95.62 193 ASN A CA 1
ATOM 1596 C C . ASN A 1 193 ? 13.665 5.617 -2.608 1.00 95.62 193 ASN A C 1
ATOM 1598 O O . ASN A 1 193 ? 13.800 6.143 -1.506 1.00 95.62 193 ASN A O 1
ATOM 1602 N N . ILE A 1 194 ? 13.063 4.431 -2.767 1.00 95.69 194 ILE A N 1
ATOM 1603 C CA . ILE A 1 194 ? 12.532 3.652 -1.634 1.00 95.69 194 ILE A CA 1
ATOM 1604 C C . ILE A 1 194 ? 13.609 2.808 -0.934 1.00 95.69 194 ILE A C 1
ATOM 1606 O O . ILE A 1 194 ? 13.446 2.444 0.229 1.00 95.69 194 ILE A O 1
ATOM 1610 N N . ARG A 1 195 ? 14.739 2.535 -1.607 1.00 95.75 195 ARG A N 1
ATOM 1611 C CA . ARG A 1 195 ? 15.843 1.705 -1.092 1.00 95.75 195 ARG A CA 1
ATOM 1612 C C . ARG A 1 195 ? 16.289 2.063 0.336 1.00 95.75 195 ARG A C 1
ATOM 1614 O O . ARG A 1 195 ? 16.455 1.121 1.108 1.00 95.75 195 ARG A O 1
ATOM 1621 N N . PRO A 1 196 ? 16.461 3.345 0.730 1.00 95.81 196 PRO A N 1
ATOM 1622 C CA . PRO A 1 196 ? 16.963 3.669 2.066 1.00 95.81 196 PRO A CA 1
ATOM 1623 C C . PRO A 1 196 ? 16.070 3.198 3.223 1.00 95.81 196 PRO A C 1
ATOM 1625 O O . PRO A 1 196 ? 16.532 3.070 4.351 1.00 95.81 196 PRO A O 1
ATOM 1628 N N . ILE A 1 197 ? 14.792 2.920 2.955 1.00 95.62 197 ILE A N 1
ATOM 1629 C CA . ILE A 1 197 ? 13.831 2.468 3.968 1.00 95.62 197 ILE A CA 1
ATOM 1630 C C . ILE A 1 197 ? 14.042 0.987 4.326 1.00 95.62 197 ILE A C 1
ATOM 1632 O O . ILE A 1 197 ? 13.641 0.557 5.405 1.00 95.62 197 ILE A O 1
ATOM 1636 N N . LEU A 1 198 ? 14.687 0.194 3.460 1.00 96.88 198 LEU A N 1
ATOM 1637 C CA . LEU A 1 198 ? 14.789 -1.261 3.631 1.00 96.88 198 LEU A CA 1
ATOM 1638 C C . LEU A 1 198 ? 15.549 -1.678 4.897 1.00 96.88 198 LEU A C 1
ATOM 1640 O O . LEU A 1 198 ? 15.159 -2.656 5.534 1.00 96.88 198 LEU A O 1
ATOM 1644 N N . GLU A 1 199 ? 16.586 -0.932 5.284 1.00 96.50 199 GLU A N 1
ATOM 1645 C CA . GLU A 1 199 ? 17.332 -1.196 6.522 1.00 96.50 199 GLU A CA 1
ATOM 1646 C C . GLU A 1 199 ? 16.464 -0.933 7.753 1.00 96.50 199 GLU A C 1
ATOM 1648 O O . GLU A 1 199 ? 16.341 -1.792 8.624 1.00 96.50 199 GLU A O 1
ATOM 1653 N N . ALA A 1 200 ? 15.770 0.210 7.793 1.00 95.94 200 ALA A N 1
ATOM 1654 C CA . ALA A 1 200 ? 14.832 0.519 8.870 1.00 95.94 200 ALA A CA 1
ATOM 1655 C C . ALA A 1 200 ? 13.709 -0.529 8.953 1.00 95.94 200 ALA A C 1
ATOM 1657 O O . ALA A 1 200 ? 13.387 -1.002 10.041 1.00 95.94 200 ALA A O 1
ATOM 1658 N N . ALA A 1 201 ? 13.174 -0.969 7.810 1.00 96.12 201 ALA A N 1
ATOM 1659 C CA . ALA A 1 201 ? 12.171 -2.029 7.756 1.00 96.12 201 ALA A CA 1
ATOM 1660 C C . ALA A 1 201 ? 12.691 -3.380 8.281 1.00 96.12 201 ALA A C 1
ATOM 1662 O O . ALA A 1 201 ? 11.910 -4.152 8.829 1.00 96.12 201 ALA A O 1
ATOM 1663 N N . ALA A 1 202 ? 13.987 -3.678 8.133 1.00 96.44 202 ALA A N 1
ATOM 1664 C CA . ALA A 1 202 ? 14.596 -4.887 8.684 1.00 96.44 202 ALA A CA 1
ATOM 1665 C C . ALA A 1 202 ? 14.883 -4.772 10.188 1.00 96.44 202 ALA A C 1
ATOM 1667 O O . ALA A 1 202 ? 14.654 -5.731 10.928 1.00 96.44 202 ALA A O 1
ATOM 1668 N N . VAL A 1 203 ? 15.387 -3.622 10.643 1.00 96.12 203 VAL A N 1
ATOM 1669 C CA . VAL A 1 203 ? 15.703 -3.367 12.058 1.00 96.12 203 VAL A CA 1
ATOM 1670 C C . VAL A 1 203 ? 14.431 -3.414 12.904 1.00 96.12 203 VAL A C 1
ATOM 1672 O O . VAL A 1 203 ? 14.384 -4.164 13.882 1.00 96.12 203 VAL A O 1
ATOM 1675 N N . TYR A 1 204 ? 13.394 -2.693 12.471 1.00 94.12 204 TYR A N 1
ATOM 1676 C CA . TYR A 1 204 ? 12.111 -2.541 13.167 1.00 94.12 204 TYR A CA 1
ATOM 1677 C C . TYR A 1 204 ? 11.036 -3.541 12.713 1.00 94.12 204 TYR A C 1
ATOM 1679 O O . TYR A 1 204 ? 9.847 -3.330 12.947 1.00 94.12 204 TYR A O 1
ATOM 1687 N N . ALA A 1 205 ? 11.437 -4.624 12.043 1.00 95.94 205 ALA A N 1
ATOM 1688 C CA . ALA A 1 205 ? 10.514 -5.664 11.604 1.00 95.94 205 ALA A CA 1
ATOM 1689 C C . ALA A 1 205 ? 9.750 -6.274 12.801 1.00 95.94 205 ALA A C 1
ATOM 1691 O O . ALA A 1 205 ? 10.394 -6.609 13.799 1.00 95.94 205 ALA A O 1
ATOM 1692 N N . PRO A 1 206 ? 8.425 -6.506 12.685 1.00 95.56 206 PRO A N 1
ATOM 1693 C CA . PRO A 1 206 ? 7.610 -7.048 13.779 1.00 95.56 206 PRO A CA 1
ATOM 1694 C C . PRO A 1 206 ? 7.989 -8.477 14.174 1.00 95.56 206 PRO A C 1
ATOM 1696 O O . PRO A 1 206 ? 7.764 -8.891 15.303 1.00 95.56 206 PRO A O 1
ATOM 1699 N N . ASN A 1 207 ? 8.556 -9.249 13.245 1.00 96.94 207 ASN A N 1
ATOM 1700 C CA . ASN A 1 207 ? 8.929 -10.641 13.465 1.00 96.94 207 ASN A CA 1
ATOM 1701 C C . ASN A 1 207 ? 10.062 -11.081 12.520 1.00 96.94 207 ASN A C 1
ATOM 1703 O O . ASN A 1 207 ? 10.520 -10.338 11.641 1.00 96.94 207 ASN A O 1
ATOM 1707 N N . ALA A 1 208 ? 10.535 -12.315 12.710 1.00 97.31 208 ALA A N 1
ATOM 1708 C CA . ALA A 1 208 ? 11.613 -12.899 11.914 1.00 97.31 208 ALA A CA 1
ATOM 1709 C C . ALA A 1 208 ? 11.252 -13.025 10.423 1.00 97.31 208 ALA A C 1
ATOM 1711 O O . ALA A 1 208 ? 12.112 -12.795 9.569 1.00 97.31 208 ALA A O 1
ATOM 1712 N N . ALA A 1 209 ? 9.989 -13.326 10.102 1.00 97.06 209 ALA A N 1
ATOM 1713 C CA . ALA A 1 209 ? 9.516 -13.452 8.726 1.00 97.06 209 ALA A CA 1
ATOM 1714 C C . ALA A 1 209 ? 9.606 -12.113 7.975 1.00 97.06 209 ALA A C 1
ATOM 1716 O O . ALA A 1 209 ? 10.216 -12.046 6.904 1.00 97.06 209 ALA A O 1
ATOM 1717 N N . ALA A 1 210 ? 9.110 -11.024 8.567 1.00 97.31 210 ALA A N 1
ATOM 1718 C CA . ALA A 1 210 ? 9.212 -9.677 8.009 1.00 97.31 210 ALA A CA 1
ATOM 1719 C C . ALA A 1 210 ? 10.676 -9.215 7.870 1.00 97.31 210 ALA A C 1
ATOM 1721 O O . ALA A 1 210 ? 11.063 -8.645 6.845 1.00 97.31 210 ALA A O 1
ATOM 1722 N N . ARG A 1 211 ? 11.537 -9.538 8.845 1.00 98.00 211 ARG A N 1
ATOM 1723 C CA . ARG A 1 211 ? 12.981 -9.246 8.778 1.00 98.00 211 ARG A CA 1
ATOM 1724 C C . ARG A 1 211 ? 13.659 -9.992 7.628 1.00 98.00 211 ARG A C 1
ATOM 1726 O O . ARG A 1 211 ? 14.448 -9.409 6.882 1.00 98.00 211 ARG A O 1
ATOM 1733 N N . ALA A 1 212 ? 13.340 -11.273 7.451 1.00 97.81 212 ALA A N 1
ATOM 1734 C CA . ALA A 1 212 ? 13.840 -12.078 6.341 1.00 97.81 212 ALA A CA 1
ATOM 1735 C C . ALA A 1 212 ? 13.333 -11.550 4.989 1.00 97.81 212 ALA A C 1
ATOM 1737 O O . ALA A 1 212 ? 14.112 -11.450 4.039 1.00 97.81 212 ALA A O 1
ATOM 1738 N N . LYS A 1 213 ? 12.059 -11.144 4.912 1.00 97.62 213 LYS A N 1
ATOM 1739 C CA . LYS A 1 213 ? 11.452 -10.489 3.742 1.00 97.62 213 LYS A CA 1
ATOM 1740 C C . LYS A 1 213 ? 12.204 -9.204 3.370 1.00 97.62 213 LYS A C 1
ATOM 1742 O O . LYS A 1 213 ? 12.541 -9.020 2.199 1.00 97.62 213 LYS A O 1
ATOM 1747 N N . ALA A 1 214 ? 12.574 -8.373 4.347 1.00 98.06 214 ALA A N 1
ATOM 1748 C CA . ALA A 1 214 ? 13.385 -7.175 4.121 1.00 98.06 214 ALA A CA 1
ATOM 1749 C C . ALA A 1 214 ? 14.782 -7.502 3.566 1.00 98.06 214 ALA A C 1
ATOM 1751 O O . ALA A 1 214 ? 15.177 -6.954 2.536 1.00 98.06 214 ALA A O 1
ATOM 1752 N N . ARG A 1 215 ? 15.500 -8.462 4.165 1.00 98.00 215 ARG A N 1
ATOM 1753 C CA . ARG A 1 215 ? 16.826 -8.908 3.684 1.00 98.00 215 ARG A CA 1
ATOM 1754 C C . ARG A 1 215 ? 16.785 -9.476 2.265 1.00 98.00 215 ARG A C 1
ATOM 1756 O O . ARG A 1 215 ? 17.609 -9.101 1.433 1.00 98.00 215 ARG A O 1
ATOM 1763 N N . LYS A 1 216 ? 15.796 -10.322 1.955 1.00 98.19 216 LYS A N 1
ATOM 1764 C CA . LYS A 1 216 ? 15.572 -10.843 0.593 1.00 98.19 216 LYS A CA 1
ATOM 1765 C C . LYS A 1 216 ? 15.323 -9.706 -0.403 1.00 98.19 216 LYS A C 1
ATOM 1767 O O . LYS A 1 216 ? 15.855 -9.726 -1.511 1.00 98.19 216 LYS A O 1
ATOM 1772 N N . THR A 1 217 ? 14.566 -8.690 0.006 1.00 98.12 217 THR A N 1
ATOM 1773 C CA . THR A 1 217 ? 14.294 -7.504 -0.818 1.00 98.12 217 THR A CA 1
ATOM 1774 C C . THR A 1 217 ? 15.565 -6.689 -1.060 1.00 98.12 217 THR A C 1
ATOM 1776 O O . THR A 1 217 ? 15.845 -6.330 -2.199 1.00 98.12 217 THR A O 1
ATOM 1779 N N . MET A 1 218 ? 16.400 -6.468 -0.042 1.00 98.31 218 MET A N 1
ATOM 1780 C CA . MET A 1 218 ? 17.702 -5.805 -0.208 1.00 98.31 218 MET A CA 1
ATOM 1781 C C . MET A 1 218 ? 18.621 -6.561 -1.176 1.00 98.31 218 MET A C 1
ATOM 1783 O O . MET A 1 218 ? 19.225 -5.950 -2.058 1.00 98.31 218 MET A O 1
ATOM 1787 N N . ALA A 1 219 ? 18.683 -7.892 -1.071 1.00 98.19 219 ALA A N 1
ATOM 1788 C CA . ALA A 1 219 ? 19.446 -8.723 -2.001 1.00 98.19 219 ALA A CA 1
ATOM 1789 C C . ALA A 1 219 ? 18.934 -8.582 -3.447 1.00 98.19 219 ALA A C 1
ATOM 1791 O O . ALA A 1 219 ? 19.729 -8.421 -4.375 1.00 98.19 219 ALA A O 1
ATOM 1792 N N . LEU A 1 220 ? 17.610 -8.558 -3.638 1.00 97.81 220 LEU A N 1
ATOM 1793 C CA . LEU A 1 220 ? 16.983 -8.329 -4.941 1.00 97.81 220 LEU A CA 1
ATOM 1794 C C . LEU A 1 220 ? 17.341 -6.953 -5.523 1.00 97.81 220 LEU A C 1
ATOM 1796 O O . LEU A 1 220 ? 17.693 -6.849 -6.699 1.00 97.81 220 LEU A O 1
ATOM 1800 N N . PHE A 1 221 ? 17.311 -5.907 -4.696 1.00 98.19 221 PHE A N 1
ATOM 1801 C CA . PHE A 1 221 ? 17.746 -4.566 -5.085 1.00 98.19 221 PHE A CA 1
ATOM 1802 C C . PHE A 1 221 ? 19.220 -4.552 -5.496 1.00 98.19 221 PHE A C 1
ATOM 1804 O O . PHE A 1 221 ? 19.551 -3.943 -6.509 1.00 98.19 221 PHE A O 1
ATOM 1811 N N . ASN A 1 222 ? 20.100 -5.205 -4.737 1.00 97.62 222 ASN A N 1
ATOM 1812 C CA . ASN A 1 222 ? 21.531 -5.255 -5.043 1.00 97.62 222 ASN A CA 1
ATOM 1813 C C . ASN A 1 222 ? 21.804 -5.984 -6.360 1.00 97.62 222 ASN A C 1
ATOM 1815 O O . ASN A 1 222 ? 22.599 -5.510 -7.167 1.00 97.62 222 ASN A O 1
ATOM 1819 N N . ARG A 1 223 ? 21.098 -7.092 -6.605 1.00 97.50 223 ARG A N 1
ATOM 1820 C CA . ARG A 1 223 ? 21.202 -7.866 -7.845 1.00 97.50 223 ARG A CA 1
ATOM 1821 C C . ARG A 1 223 ? 20.774 -7.066 -9.076 1.00 97.50 223 ARG A C 1
ATOM 1823 O O . ARG A 1 223 ? 21.401 -7.175 -10.119 1.00 97.50 223 ARG A O 1
ATOM 1830 N N . LEU A 1 224 ? 19.689 -6.296 -8.982 1.00 96.81 224 LEU A N 1
ATOM 1831 C CA . LEU A 1 224 ? 19.092 -5.625 -10.145 1.00 96.81 224 LEU A CA 1
ATOM 1832 C C . LEU A 1 224 ? 19.595 -4.200 -10.386 1.00 96.81 224 LEU A C 1
ATOM 1834 O O . LEU A 1 224 ? 19.573 -3.736 -11.525 1.00 96.81 224 LEU A O 1
ATOM 1838 N N . LEU A 1 225 ? 19.984 -3.493 -9.325 1.00 96.12 225 LEU A N 1
ATOM 1839 C CA . LEU A 1 225 ? 20.326 -2.069 -9.364 1.00 96.12 225 LEU A CA 1
ATOM 1840 C C . LEU A 1 225 ? 21.741 -1.777 -8.836 1.00 96.12 225 LEU A C 1
ATOM 1842 O O . LEU A 1 225 ? 22.104 -0.609 -8.719 1.00 96.12 225 LEU A O 1
ATOM 1846 N N . GLY A 1 226 ? 22.521 -2.806 -8.494 1.00 96.12 226 GLY A N 1
ATOM 1847 C CA . GLY A 1 226 ? 23.850 -2.669 -7.896 1.00 96.12 226 GLY A CA 1
ATOM 1848 C C . GLY A 1 226 ? 23.811 -2.335 -6.403 1.00 96.12 226 GLY A C 1
ATOM 1849 O O . GLY A 1 226 ? 22.747 -2.094 -5.825 1.00 96.12 226 GLY A O 1
ATOM 1850 N N . LYS A 1 227 ? 24.985 -2.321 -5.762 1.00 95.62 227 LYS A N 1
ATOM 1851 C CA . LYS A 1 227 ? 25.136 -2.015 -4.328 1.00 95.62 227 LYS A CA 1
ATOM 1852 C C . LYS A 1 227 ? 24.646 -0.587 -3.998 1.00 95.62 227 LYS A C 1
ATOM 1854 O O . LYS A 1 227 ? 24.683 0.286 -4.866 1.00 95.62 227 LYS A O 1
ATOM 1859 N N . PRO A 1 228 ? 24.186 -0.320 -2.760 1.00 95.25 228 PRO A N 1
ATOM 1860 C CA . PRO A 1 228 ? 23.782 1.021 -2.341 1.00 95.25 228 PRO A CA 1
ATOM 1861 C C . PRO A 1 228 ? 24.958 1.998 -2.394 1.00 95.25 228 PRO A C 1
ATOM 1863 O O . PRO A 1 228 ? 26.069 1.656 -1.976 1.00 95.25 228 PRO A O 1
ATOM 1866 N N . SER A 1 229 ? 24.687 3.219 -2.857 1.00 94.75 229 SER A N 1
ATOM 1867 C CA . SER A 1 229 ? 25.656 4.318 -2.842 1.00 94.75 229 SER A CA 1
ATOM 1868 C C . SER A 1 229 ? 25.965 4.772 -1.408 1.00 94.75 229 SER A C 1
ATOM 1870 O O . SER A 1 229 ? 25.207 4.481 -0.478 1.00 94.75 229 SER A O 1
ATOM 1872 N N . LEU A 1 230 ? 27.041 5.544 -1.212 1.00 95.94 230 LEU A N 1
ATOM 1873 C CA . LEU A 1 230 ? 27.334 6.171 0.088 1.00 95.94 230 LEU A CA 1
ATOM 1874 C C . LEU A 1 230 ? 26.164 7.041 0.575 1.00 95.94 230 LEU A C 1
ATOM 1876 O O . LEU A 1 230 ? 25.802 6.994 1.749 1.00 95.94 230 LEU A O 1
ATOM 1880 N N . LYS A 1 231 ? 25.510 7.758 -0.346 1.00 95.19 231 LYS A N 1
ATOM 1881 C CA . LYS A 1 231 ? 24.322 8.570 -0.062 1.00 95.19 231 LYS A CA 1
ATOM 1882 C C . LYS A 1 231 ? 23.144 7.723 0.426 1.00 95.19 231 LYS A C 1
ATOM 1884 O O . LYS A 1 231 ? 22.456 8.122 1.363 1.00 95.19 231 LYS A O 1
ATOM 1889 N N . ASP A 1 232 ? 22.913 6.558 -0.180 1.00 94.94 232 ASP A N 1
ATOM 1890 C CA . ASP A 1 232 ? 21.842 5.646 0.244 1.00 94.94 232 ASP A CA 1
ATOM 1891 C C . ASP A 1 232 ? 22.124 5.056 1.626 1.00 94.94 232 ASP A C 1
ATOM 1893 O O . ASP A 1 232 ? 21.220 4.987 2.458 1.00 94.94 232 ASP A O 1
ATOM 1897 N N . ARG A 1 233 ? 23.380 4.676 1.895 1.00 96.25 233 ARG A N 1
ATOM 1898 C CA . ARG A 1 233 ? 23.804 4.174 3.211 1.00 96.25 233 ARG A CA 1
ATOM 1899 C C . ARG A 1 233 ? 23.634 5.234 4.293 1.00 96.25 233 ARG A C 1
ATOM 1901 O O . ARG A 1 233 ? 23.049 4.935 5.327 1.00 96.25 233 ARG A O 1
ATOM 1908 N N . ALA A 1 234 ? 24.062 6.471 4.028 1.00 97.38 234 ALA A N 1
ATOM 1909 C CA . ALA A 1 234 ? 23.884 7.591 4.948 1.00 97.38 234 ALA A CA 1
ATOM 1910 C C . ALA A 1 234 ? 22.399 7.829 5.261 1.00 97.38 234 ALA A C 1
ATOM 1912 O O . ALA A 1 234 ? 22.019 7.868 6.425 1.00 97.38 234 ALA A O 1
ATOM 1913 N N . ARG A 1 235 ? 21.534 7.881 4.236 1.00 96.75 235 ARG A N 1
ATOM 1914 C CA . ARG A 1 235 ? 20.075 8.011 4.418 1.00 96.75 235 ARG A CA 1
ATOM 1915 C C . ARG A 1 235 ? 19.479 6.866 5.235 1.00 96.75 235 ARG A C 1
ATOM 1917 O O . ARG A 1 235 ? 18.658 7.116 6.111 1.00 96.75 235 ARG A O 1
ATOM 1924 N N . SER A 1 236 ? 19.891 5.631 4.954 1.00 96.75 236 SER A N 1
ATOM 1925 C CA . SER A 1 236 ? 19.422 4.441 5.677 1.00 96.75 236 SER A CA 1
ATOM 1926 C C . SER A 1 236 ? 19.813 4.509 7.152 1.00 96.75 236 SER A C 1
ATOM 1928 O O . SER A 1 236 ? 18.972 4.308 8.023 1.00 96.75 236 SER A O 1
ATOM 1930 N N . LEU A 1 237 ? 21.070 4.869 7.434 1.00 97.38 237 LEU A N 1
ATOM 1931 C CA . LEU A 1 237 ? 21.576 5.043 8.792 1.00 97.38 237 LEU A CA 1
ATOM 1932 C C . LEU A 1 237 ? 20.828 6.154 9.531 1.00 97.38 237 LEU A C 1
ATOM 1934 O O . LEU A 1 237 ? 20.427 5.952 10.672 1.00 97.38 237 LEU A O 1
ATOM 1938 N N . THR A 1 238 ? 20.585 7.299 8.885 1.00 96.62 238 THR A N 1
ATOM 1939 C CA . THR A 1 238 ? 19.792 8.386 9.475 1.00 96.62 238 THR A CA 1
ATOM 1940 C C . THR A 1 238 ? 18.381 7.918 9.827 1.00 96.62 238 THR A C 1
ATOM 1942 O O . THR A 1 238 ? 17.916 8.190 10.931 1.00 96.62 238 THR A O 1
ATOM 1945 N N . LEU A 1 239 ? 17.701 7.189 8.934 1.00 95.31 239 LEU A N 1
ATOM 1946 C CA . LEU A 1 239 ? 16.364 6.641 9.203 1.00 95.31 239 LEU A CA 1
ATOM 1947 C C . LEU A 1 239 ? 16.367 5.658 10.380 1.00 95.31 239 LEU A C 1
ATOM 1949 O O . LEU A 1 239 ? 15.504 5.742 11.250 1.00 95.31 239 LEU A O 1
ATOM 1953 N N . VAL A 1 240 ? 17.352 4.759 10.442 1.00 97.00 240 VAL A N 1
ATOM 1954 C CA . VAL A 1 240 ? 17.505 3.836 11.573 1.00 97.00 240 VAL A CA 1
ATOM 1955 C C . VAL A 1 240 ? 17.755 4.607 12.870 1.00 97.00 240 VAL A C 1
ATOM 1957 O O . VAL A 1 240 ? 17.032 4.393 13.836 1.00 97.00 240 VAL A O 1
ATOM 1960 N N . ALA A 1 241 ? 18.715 5.533 12.893 1.00 96.94 241 ALA A N 1
ATOM 1961 C CA . ALA A 1 241 ? 19.082 6.288 14.090 1.00 96.94 241 ALA A CA 1
ATOM 1962 C C . ALA A 1 241 ? 17.923 7.152 14.613 1.00 96.94 241 ALA A C 1
ATOM 1964 O O . ALA A 1 241 ? 17.598 7.111 15.796 1.00 96.94 241 ALA A O 1
ATOM 1965 N N . THR A 1 242 ? 17.257 7.898 13.729 1.00 94.56 242 THR A N 1
ATOM 1966 C CA . THR A 1 242 ? 16.089 8.719 14.098 1.00 94.56 242 THR A CA 1
ATOM 1967 C C . THR A 1 242 ? 14.919 7.872 14.587 1.00 94.56 242 THR A C 1
ATOM 1969 O O . THR A 1 242 ? 14.289 8.236 15.576 1.00 94.56 242 THR A O 1
ATOM 1972 N N . GLY A 1 243 ? 14.676 6.712 13.969 1.00 93.62 243 GLY A N 1
ATOM 1973 C CA . GLY A 1 243 ? 13.698 5.746 14.465 1.00 93.62 243 GLY A CA 1
ATOM 1974 C C . GLY A 1 243 ? 14.035 5.219 15.863 1.00 93.62 243 GLY A C 1
ATOM 1975 O O . GLY A 1 243 ? 13.138 5.085 16.689 1.00 93.62 243 GLY A O 1
ATOM 1976 N N . ALA A 1 244 ? 15.318 4.988 16.161 1.00 95.31 244 ALA A N 1
ATOM 1977 C CA . ALA A 1 244 ? 15.761 4.474 17.459 1.00 95.31 244 ALA A CA 1
ATOM 1978 C C . ALA A 1 244 ? 15.577 5.523 18.559 1.00 95.31 244 ALA A C 1
ATOM 1980 O O . ALA A 1 244 ? 15.092 5.207 19.643 1.00 95.31 244 ALA A O 1
ATOM 1981 N N . LEU A 1 245 ? 15.918 6.780 18.259 1.00 94.81 245 LEU A N 1
ATOM 1982 C CA . LEU A 1 245 ? 15.703 7.911 19.160 1.00 94.81 245 LEU A CA 1
ATOM 1983 C C . LEU A 1 245 ? 14.214 8.115 19.457 1.00 94.81 245 LEU A C 1
ATOM 1985 O O . LEU A 1 245 ? 13.841 8.284 20.616 1.00 94.81 245 LEU A O 1
ATOM 1989 N N . GLU A 1 246 ? 13.357 8.055 18.435 1.00 93.75 246 GLU A N 1
ATOM 1990 C CA . GLU A 1 246 ? 11.908 8.147 18.634 1.00 93.75 246 GLU A CA 1
ATOM 1991 C C . GLU A 1 246 ? 11.366 6.958 19.435 1.00 93.75 246 GLU A C 1
ATOM 1993 O O . GLU A 1 246 ? 10.586 7.168 20.358 1.00 93.75 246 GLU A O 1
ATOM 1998 N N . ALA A 1 247 ? 11.809 5.728 19.161 1.00 91.25 247 ALA A N 1
ATOM 1999 C CA . ALA A 1 247 ? 11.406 4.558 19.939 1.00 91.25 247 ALA A CA 1
ATOM 2000 C C . ALA A 1 247 ? 11.811 4.688 21.417 1.00 91.25 247 ALA A C 1
ATOM 2002 O O . ALA A 1 247 ? 10.989 4.456 22.299 1.00 91.25 247 ALA A O 1
ATOM 2003 N N . ALA A 1 248 ? 13.039 5.133 21.700 1.00 93.31 248 ALA A N 1
ATOM 2004 C CA . ALA A 1 248 ? 13.502 5.380 23.064 1.00 93.31 248 ALA A CA 1
ATOM 2005 C C . ALA A 1 248 ? 12.675 6.472 23.763 1.00 93.31 248 ALA A C 1
ATOM 2007 O O . ALA A 1 248 ? 12.266 6.297 24.911 1.00 93.31 248 ALA A O 1
ATOM 2008 N N . ARG A 1 249 ? 12.373 7.573 23.058 1.00 93.94 249 ARG A N 1
ATOM 2009 C CA . ARG A 1 249 ? 11.515 8.656 23.560 1.00 93.94 249 ARG A CA 1
ATOM 2010 C C . ARG A 1 249 ? 10.122 8.140 23.920 1.00 93.94 249 ARG A C 1
ATOM 2012 O O . ARG A 1 249 ? 9.621 8.451 24.998 1.00 93.94 249 ARG A O 1
ATOM 2019 N N . LEU A 1 250 ? 9.502 7.355 23.038 1.00 92.25 250 LEU A N 1
ATOM 2020 C CA . LEU A 1 250 ? 8.170 6.787 23.258 1.00 92.25 250 LEU A CA 1
ATOM 2021 C C . LEU A 1 250 ? 8.160 5.825 24.453 1.00 92.25 250 LEU A C 1
ATOM 2023 O O . LEU A 1 250 ? 7.326 5.984 25.342 1.00 92.25 250 LEU A O 1
ATOM 2027 N N . SER A 1 251 ? 9.127 4.906 24.529 1.00 90.81 251 SER A N 1
ATOM 2028 C CA . SER A 1 251 ? 9.262 3.973 25.656 1.00 90.81 251 SER A CA 1
ATOM 2029 C C . SER A 1 251 ? 9.465 4.696 26.989 1.00 90.81 251 SER A C 1
ATOM 2031 O O . SER A 1 251 ? 8.878 4.311 27.998 1.00 90.81 251 SER A O 1
ATOM 2033 N N . TRP A 1 252 ? 10.253 5.775 27.003 1.00 93.38 252 TRP A N 1
ATOM 2034 C CA . TRP A 1 252 ? 10.464 6.598 28.194 1.00 93.38 252 TRP A CA 1
ATOM 2035 C C . TRP A 1 252 ? 9.186 7.289 28.679 1.00 93.38 252 TRP A C 1
ATOM 2037 O O . TRP A 1 252 ? 8.908 7.303 29.877 1.00 93.38 252 TRP A O 1
ATOM 2047 N N . HIS A 1 253 ? 8.390 7.846 27.762 1.00 92.19 253 HIS A N 1
ATOM 2048 C CA . HIS A 1 253 ? 7.096 8.432 28.116 1.00 92.19 253 HIS A CA 1
ATOM 2049 C C . HIS A 1 253 ? 6.123 7.377 28.642 1.00 92.19 253 HIS A C 1
ATOM 2051 O O . HIS A 1 253 ? 5.511 7.591 29.688 1.00 92.19 253 HIS A O 1
ATOM 2057 N N . GLN A 1 254 ? 6.045 6.221 27.980 1.00 90.06 254 GLN A N 1
ATOM 2058 C CA . GLN A 1 254 ? 5.173 5.127 28.397 1.00 90.06 254 GLN A CA 1
ATOM 2059 C C . GLN A 1 254 ? 5.546 4.595 29.789 1.00 90.06 254 GLN A C 1
ATOM 2061 O O . GLN A 1 254 ? 4.665 4.390 30.619 1.00 90.06 254 GLN A O 1
ATOM 2066 N N . ALA A 1 255 ? 6.843 4.450 30.088 1.00 91.62 255 ALA A N 1
ATOM 2067 C CA . ALA A 1 255 ? 7.327 4.033 31.408 1.00 91.62 255 ALA A CA 1
ATOM 2068 C C . ALA A 1 255 ? 6.961 5.020 32.533 1.00 91.62 255 ALA A C 1
ATOM 2070 O O . ALA A 1 255 ? 6.887 4.635 33.696 1.00 91.62 255 ALA A O 1
ATOM 2071 N N . ARG A 1 256 ? 6.708 6.289 32.194 1.00 93.12 256 ARG A N 1
ATOM 2072 C CA . ARG A 1 256 ? 6.241 7.331 33.121 1.00 93.12 256 ARG A CA 1
ATOM 2073 C C . ARG A 1 256 ? 4.715 7.458 33.169 1.00 93.12 256 ARG A C 1
ATOM 2075 O O . ARG A 1 256 ? 4.211 8.392 33.779 1.00 93.12 256 ARG A O 1
ATOM 2082 N N . GLY A 1 257 ? 3.981 6.558 32.512 1.00 89.31 257 GLY A N 1
ATOM 2083 C CA . GLY A 1 257 ? 2.520 6.601 32.431 1.00 89.31 257 GLY A CA 1
ATOM 2084 C C . GLY A 1 257 ? 1.979 7.708 31.522 1.00 89.31 257 GLY A C 1
ATOM 2085 O O . GLY A 1 257 ? 0.802 8.041 31.603 1.00 89.31 257 GLY A O 1
ATOM 2086 N N . HIS A 1 258 ? 2.822 8.306 30.674 1.00 87.38 258 HIS A N 1
ATOM 2087 C CA . HIS A 1 258 ? 2.409 9.356 29.748 1.00 87.38 258 HIS A CA 1
ATOM 2088 C C . HIS A 1 258 ? 2.161 8.762 28.361 1.00 87.38 258 HIS A C 1
ATOM 2090 O O . HIS A 1 258 ? 3.008 8.053 27.813 1.00 87.38 258 HIS A O 1
ATOM 2096 N N . GLU A 1 259 ? 1.037 9.121 27.748 1.00 78.81 259 GLU A N 1
ATOM 2097 C CA . GLU A 1 259 ? 0.805 8.837 26.336 1.00 78.81 259 GLU A CA 1
ATOM 2098 C C . GLU A 1 259 ? 1.666 9.774 25.473 1.00 78.81 259 GLU A C 1
ATOM 2100 O O . GLU A 1 259 ? 1.777 10.976 25.728 1.00 78.81 259 GLU A O 1
ATOM 2105 N N . SER A 1 260 ? 2.328 9.225 24.455 1.00 82.56 260 SER A N 1
ATOM 2106 C CA . SER A 1 260 ? 3.145 10.000 23.524 1.00 82.56 260 SER A CA 1
ATOM 2107 C C . SER A 1 260 ? 2.927 9.497 22.109 1.00 82.56 260 SER A C 1
ATOM 2109 O O . SER A 1 260 ? 2.902 8.293 21.868 1.00 82.56 260 SER A O 1
ATOM 2111 N N . ILE A 1 261 ? 2.786 10.423 21.163 1.00 85.88 261 ILE A N 1
ATOM 2112 C CA . ILE A 1 261 ? 2.639 10.091 19.746 1.00 85.88 261 ILE A CA 1
ATOM 2113 C C . ILE A 1 261 ? 3.992 10.172 19.034 1.00 85.88 261 ILE A C 1
ATOM 2115 O O . ILE A 1 261 ? 4.840 10.989 19.422 1.00 85.88 261 ILE A O 1
ATOM 2119 N N . PRO A 1 262 ? 4.220 9.371 17.976 1.00 86.25 262 PRO A N 1
ATOM 2120 C CA . PRO A 1 262 ? 5.375 9.545 17.105 1.00 86.25 262 PRO A CA 1
ATOM 2121 C C . PRO A 1 262 ? 5.446 10.979 16.581 1.00 86.25 262 PRO A C 1
ATOM 2123 O O . PRO A 1 262 ? 4.412 11.571 16.244 1.00 86.25 262 PRO A O 1
ATOM 2126 N N . ARG A 1 263 ? 6.661 11.535 16.502 1.00 86.19 263 ARG A N 1
ATOM 2127 C CA . ARG A 1 263 ? 6.877 12.900 16.015 1.00 86.19 263 ARG A CA 1
ATOM 2128 C C . ARG A 1 263 ? 6.184 13.115 14.667 1.00 86.19 263 ARG A C 1
ATOM 2130 O O . ARG A 1 263 ? 6.483 12.434 13.689 1.00 86.19 263 ARG A O 1
ATOM 2137 N N . GLN A 1 264 ? 5.326 14.128 14.608 1.00 83.88 264 GLN A N 1
ATOM 2138 C CA . GLN A 1 264 ? 4.730 14.610 13.366 1.00 83.88 264 GLN A CA 1
ATOM 2139 C C . GLN A 1 264 ? 5.548 15.800 12.843 1.00 83.88 264 GLN A C 1
ATOM 2141 O O . GLN A 1 264 ? 5.881 16.699 13.621 1.00 83.88 264 GLN A O 1
ATOM 2146 N N . PRO A 1 265 ? 5.922 15.832 11.555 1.00 81.44 265 PRO A N 1
ATOM 2147 C CA . PRO A 1 265 ? 6.585 16.997 10.984 1.00 81.44 265 PRO A CA 1
ATOM 2148 C C . PRO A 1 265 ? 5.647 18.220 11.006 1.00 81.44 265 PRO A C 1
ATOM 2150 O O . PRO A 1 265 ? 4.426 18.064 10.905 1.00 81.44 265 PRO A O 1
ATOM 2153 N N . PRO A 1 266 ? 6.190 19.447 11.120 1.00 86.12 266 PRO A N 1
ATOM 2154 C CA . PRO A 1 266 ? 5.377 20.655 11.088 1.00 86.12 266 PRO A CA 1
ATOM 2155 C C . PRO A 1 266 ? 4.595 20.726 9.773 1.00 86.12 266 PRO A C 1
ATOM 2157 O O . PRO A 1 266 ? 5.163 20.620 8.686 1.00 86.12 266 PRO A O 1
ATOM 2160 N N . SER A 1 267 ? 3.280 20.898 9.882 1.00 82.44 267 SER A N 1
ATOM 2161 C CA . SER A 1 267 ? 2.376 21.013 8.739 1.00 82.44 267 SER A CA 1
ATOM 2162 C C . SER A 1 267 ? 1.977 22.470 8.544 1.00 82.44 267 SER A C 1
ATOM 2164 O O . SER A 1 267 ? 1.608 23.152 9.499 1.00 82.44 267 SER A O 1
ATOM 2166 N N . LYS A 1 268 ? 2.030 22.961 7.303 1.00 87.50 268 LYS A N 1
ATOM 2167 C CA . LYS A 1 268 ? 1.494 24.285 6.966 1.00 87.50 268 LYS A CA 1
ATOM 2168 C C . LYS A 1 268 ? -0.024 24.174 6.850 1.00 87.50 268 LYS A C 1
ATOM 2170 O O . LYS A 1 268 ? -0.520 23.467 5.976 1.00 87.50 268 LYS A O 1
ATOM 2175 N N . ARG A 1 269 ? -0.767 24.863 7.719 1.00 84.88 269 ARG A N 1
ATOM 2176 C CA . ARG A 1 269 ? -2.215 25.024 7.553 1.00 84.88 269 ARG A CA 1
ATOM 2177 C C . ARG A 1 269 ? -2.456 26.137 6.540 1.00 84.88 269 ARG A C 1
ATOM 2179 O O . ARG A 1 269 ? -2.084 27.280 6.782 1.00 84.88 269 ARG A O 1
ATOM 2186 N N . VAL A 1 270 ? -3.093 25.793 5.429 1.00 84.81 270 VAL A N 1
ATOM 2187 C CA . VAL A 1 270 ? -3.663 26.779 4.511 1.00 84.81 270 VAL A CA 1
ATOM 2188 C C . VAL A 1 270 ? -5.098 27.022 4.961 1.00 84.81 270 VAL A C 1
ATOM 2190 O O . VAL A 1 270 ? -5.910 26.099 4.964 1.00 84.81 270 VAL A O 1
ATOM 2193 N N . THR A 1 271 ? -5.394 28.243 5.396 1.00 82.94 271 THR A N 1
ATOM 2194 C CA . THR A 1 271 ? -6.760 28.664 5.717 1.00 82.94 271 THR A CA 1
ATOM 2195 C C . THR A 1 271 ? -7.326 29.351 4.488 1.00 82.94 271 THR A C 1
ATOM 2197 O O . THR A 1 271 ? -6.819 30.390 4.073 1.00 82.94 271 THR A O 1
ATOM 2200 N N . TYR A 1 272 ? -8.363 28.765 3.898 1.00 77.31 272 TYR A N 1
ATOM 2201 C CA . TYR A 1 272 ? -9.127 29.437 2.857 1.00 77.31 272 TYR A CA 1
ATOM 2202 C C . TYR A 1 272 ? -10.047 30.464 3.525 1.00 77.31 272 TYR A C 1
ATOM 2204 O O . TYR A 1 272 ? -10.694 30.116 4.519 1.00 77.31 272 TYR A O 1
ATOM 2212 N N . PRO A 1 273 ? -10.106 31.715 3.039 1.00 79.94 273 PRO A N 1
ATOM 2213 C CA . PRO A 1 273 ? -11.085 32.665 3.537 1.00 79.94 273 PRO A CA 1
ATOM 2214 C C . PRO A 1 273 ? -12.487 32.090 3.306 1.00 79.94 273 PRO A C 1
ATOM 2216 O O . PRO A 1 273 ? -12.834 31.708 2.190 1.00 79.94 273 PRO A O 1
ATOM 2219 N N . LEU A 1 274 ? -13.280 32.016 4.378 1.00 63.56 274 LEU A N 1
ATOM 2220 C CA . LEU A 1 274 ? -14.717 31.728 4.354 1.00 63.56 274 LEU A CA 1
ATOM 2221 C C . LEU A 1 274 ? -15.464 32.940 3.781 1.00 63.56 274 LEU A C 1
ATOM 2223 O O . LEU A 1 274 ? -16.358 33.492 4.416 1.00 63.56 274 LEU A O 1
ATOM 2227 N N . ASP A 1 275 ? -15.074 33.406 2.598 1.00 65.44 275 ASP A N 1
ATOM 2228 C CA . ASP A 1 275 ? -15.929 34.325 1.871 1.00 65.44 275 ASP A CA 1
ATOM 2229 C C . ASP A 1 275 ? -17.061 33.490 1.266 1.00 65.44 275 ASP A C 1
ATOM 2231 O O . ASP A 1 275 ? -16.958 32.925 0.179 1.00 65.44 275 ASP A O 1
ATOM 2235 N N . LEU A 1 276 ? -18.138 33.348 2.042 1.00 53.88 276 LEU A N 1
ATOM 2236 C CA . LEU A 1 276 ? -19.409 32.769 1.608 1.00 53.88 276 LEU A CA 1
ATOM 2237 C C . LEU A 1 276 ? -20.096 33.628 0.539 1.00 53.88 276 LEU A C 1
ATOM 2239 O O . LEU A 1 276 ? -21.187 33.282 0.084 1.00 53.88 276 LEU A O 1
ATOM 2243 N N . SER A 1 277 ? -19.466 34.710 0.076 1.00 51.78 277 SER A N 1
ATOM 2244 C CA . SER A 1 277 ? -19.828 35.292 -1.195 1.00 51.78 277 SER A CA 1
ATOM 2245 C C . SER A 1 277 ? -19.318 34.409 -2.346 1.00 51.78 277 SER A C 1
ATOM 2247 O O . SER A 1 277 ? -18.378 34.706 -3.074 1.00 51.78 277 SER A O 1
ATOM 2249 N N . LEU A 1 278 ? -20.130 33.403 -2.674 1.00 49.66 278 LEU A N 1
ATOM 2250 C CA . LEU A 1 278 ? -20.493 33.176 -4.076 1.00 49.66 278 LEU A CA 1
ATOM 2251 C C . LEU A 1 278 ? -21.255 34.416 -4.607 1.00 49.66 278 LEU A C 1
ATOM 2253 O O . LEU A 1 278 ? -22.317 34.298 -5.210 1.00 49.66 278 LEU A O 1
ATOM 2257 N N . LYS A 1 279 ? -20.763 35.638 -4.353 1.00 45.34 279 LYS A N 1
ATOM 2258 C CA . LYS A 1 279 ? -21.153 36.803 -5.132 1.00 45.34 279 LYS A CA 1
ATOM 2259 C C . LYS A 1 279 ? -20.592 36.494 -6.493 1.00 45.34 279 LYS A C 1
ATOM 2261 O O . LYS A 1 279 ? -19.376 36.372 -6.616 1.00 45.34 279 LYS A O 1
ATOM 2266 N N . ALA A 1 280 ? -21.514 36.256 -7.422 1.00 47.16 280 ALA A N 1
ATOM 2267 C CA . ALA A 1 280 ? -21.298 36.123 -8.846 1.00 47.16 280 ALA A CA 1
ATOM 2268 C C . ALA A 1 280 ? -19.873 36.535 -9.215 1.00 47.16 280 ALA A C 1
ATOM 2270 O O . ALA A 1 280 ? -19.579 37.718 -9.383 1.00 47.16 280 ALA A O 1
ATOM 2271 N N . ARG A 1 281 ? -18.969 35.551 -9.314 1.00 45.78 281 ARG A N 1
ATOM 2272 C CA . ARG A 1 281 ? -17.897 35.731 -10.276 1.00 45.78 281 ARG A CA 1
ATOM 2273 C C . ARG A 1 281 ? -18.669 35.954 -11.562 1.00 45.78 281 ARG A C 1
ATOM 2275 O O . ARG A 1 281 ? -19.374 35.037 -11.991 1.00 45.78 281 ARG A O 1
ATOM 2282 N N . GLU A 1 282 ? -18.642 37.185 -12.078 1.00 46.03 282 GLU A N 1
ATOM 2283 C CA . GLU A 1 282 ? -19.037 37.451 -13.457 1.00 46.03 282 GLU A CA 1
ATOM 2284 C C . GLU A 1 282 ? -18.520 36.273 -14.274 1.00 46.03 282 GLU A C 1
ATOM 2286 O O . GLU A 1 282 ? -17.379 35.860 -14.015 1.00 46.03 282 GLU A O 1
ATOM 2291 N N . PRO A 1 283 ? -19.341 35.661 -15.147 1.00 43.00 283 PRO A N 1
ATOM 2292 C CA . PRO A 1 283 ? -18.877 34.544 -15.943 1.00 43.00 283 PRO A CA 1
ATOM 2293 C C . PRO A 1 283 ? -17.597 35.029 -16.601 1.00 43.00 283 PRO A C 1
ATOM 2295 O O . PRO A 1 283 ? -17.632 35.944 -17.426 1.00 43.00 283 PRO A O 1
ATOM 2298 N N . ALA A 1 284 ? -16.460 34.504 -16.125 1.00 44.16 284 ALA A N 1
ATOM 2299 C CA . ALA A 1 284 ? -15.167 34.822 -16.685 1.00 44.16 284 ALA A CA 1
ATOM 2300 C C . ALA A 1 284 ? -15.377 34.580 -18.164 1.00 44.16 284 ALA A C 1
ATOM 2302 O O . ALA A 1 284 ? -15.826 33.477 -18.497 1.00 44.16 284 ALA A O 1
ATOM 2303 N N . ARG A 1 285 ? -15.230 35.651 -18.969 1.00 41.91 285 ARG A N 1
ATOM 2304 C CA . ARG A 1 285 ? -15.539 35.662 -20.402 1.00 41.91 285 ARG A CA 1
ATOM 2305 C C . ARG A 1 285 ? -15.277 34.269 -20.914 1.00 41.91 285 ARG A C 1
ATOM 2307 O O . ARG A 1 285 ? -14.153 33.788 -20.756 1.00 41.91 285 ARG A O 1
ATOM 2314 N N . GLN A 1 286 ? -16.335 33.630 -21.397 1.00 41.19 286 GLN A N 1
ATOM 2315 C CA . GLN A 1 286 ? -16.304 32.321 -22.017 1.00 41.19 286 GLN A CA 1
ATOM 2316 C C . GLN A 1 286 ? -15.445 32.468 -23.276 1.00 41.19 286 GLN A C 1
ATOM 2318 O O . GLN A 1 286 ? -15.937 32.607 -24.383 1.00 41.19 286 GLN A O 1
ATOM 2323 N N . ALA A 1 287 ? -14.142 32.602 -23.067 1.00 38.47 287 ALA A N 1
ATOM 2324 C CA . ALA A 1 287 ? -13.125 32.480 -24.065 1.00 38.47 287 ALA A CA 1
ATOM 2325 C C . ALA A 1 287 ? -13.032 30.982 -24.299 1.00 38.47 287 ALA A C 1
ATOM 2327 O O . ALA A 1 287 ? -12.952 30.199 -23.346 1.00 38.47 287 ALA A O 1
ATOM 2328 N N . ASP A 1 288 ? -13.146 30.623 -25.567 1.00 37.06 288 ASP A N 1
ATOM 2329 C CA . ASP A 1 288 ? -13.202 29.285 -26.137 1.00 37.06 288 ASP A CA 1
ATOM 2330 C C . ASP A 1 288 ? -11.970 28.430 -25.787 1.00 37.06 288 ASP A C 1
ATOM 2332 O O . ASP A 1 288 ? -11.163 28.054 -26.631 1.00 37.06 288 ASP A O 1
ATOM 2336 N N . HIS A 1 289 ? -11.798 28.103 -24.510 1.00 37.41 289 HIS A N 1
ATOM 2337 C CA . HIS A 1 289 ? -10.663 27.342 -23.996 1.00 37.41 289 HIS A CA 1
ATOM 2338 C C . HIS A 1 289 ? -10.958 25.847 -23.874 1.00 37.41 289 HIS A C 1
ATOM 2340 O O . HIS A 1 289 ? -10.062 25.073 -23.542 1.00 37.41 289 HIS A O 1
ATOM 2346 N N . TRP A 1 290 ? -12.176 25.405 -24.207 1.00 33.78 290 TRP A N 1
ATOM 2347 C CA . TRP A 1 290 ? -12.474 23.975 -24.323 1.00 33.78 290 TRP A CA 1
ATOM 2348 C C . TRP A 1 290 ? -11.903 23.348 -25.609 1.00 33.78 290 TRP A C 1
ATOM 2350 O O . TRP A 1 290 ? -11.899 22.126 -25.725 1.00 33.78 290 TRP A O 1
ATOM 2360 N N . ALA A 1 291 ? -11.346 24.150 -26.529 1.00 36.75 291 ALA A N 1
ATOM 2361 C CA . ALA A 1 291 ? -10.704 23.660 -27.751 1.00 36.75 291 ALA A CA 1
ATOM 2362 C C . ALA A 1 291 ? -9.174 23.470 -27.650 1.00 36.75 291 ALA A C 1
ATOM 2364 O O . ALA A 1 291 ? -8.612 22.707 -28.429 1.00 36.75 291 ALA A O 1
ATOM 2365 N N . THR A 1 292 ? -8.470 24.085 -26.691 1.00 42.09 292 THR A N 1
ATOM 2366 C CA . THR A 1 292 ? -7.000 23.956 -26.577 1.00 42.09 292 THR A CA 1
ATOM 2367 C C . THR A 1 292 ? -6.540 24.139 -25.128 1.00 42.09 292 THR A C 1
ATOM 2369 O O . THR A 1 292 ? -6.091 25.213 -24.733 1.00 42.09 292 THR A O 1
ATOM 2372 N N . GLY A 1 293 ? -6.687 23.095 -24.310 1.00 29.97 293 GLY A N 1
ATOM 2373 C CA . GLY A 1 293 ? -6.446 23.150 -22.861 1.00 29.97 293 GLY A CA 1
ATOM 2374 C C . GLY A 1 293 ? -5.437 22.137 -22.323 1.00 29.97 293 GLY A C 1
ATOM 2375 O O . GLY A 1 293 ? -5.469 21.837 -21.137 1.00 29.97 293 GLY A O 1
ATOM 2376 N N . TRP A 1 294 ? -4.552 21.601 -23.166 1.00 27.36 294 TRP A N 1
ATOM 2377 C CA . TRP A 1 294 ? -3.281 21.038 -22.707 1.00 27.36 294 TRP A CA 1
ATOM 2378 C C . TRP A 1 294 ? -2.182 22.018 -23.102 1.00 27.36 294 TRP A C 1
ATOM 2380 O O . TRP A 1 294 ? -1.532 21.855 -24.133 1.00 27.36 294 TRP A O 1
ATOM 2390 N N . THR A 1 295 ? -1.937 23.044 -22.290 1.00 31.14 295 THR A N 1
ATOM 2391 C CA . THR A 1 295 ? -0.590 23.609 -22.250 1.00 31.14 295 THR A CA 1
ATOM 2392 C C . THR A 1 295 ? 0.279 22.563 -21.572 1.00 31.14 295 THR A C 1
ATOM 2394 O O . THR A 1 295 ? 0.445 22.532 -20.356 1.00 31.14 295 THR A O 1
ATOM 2397 N N . ALA A 1 296 ? 0.815 21.647 -22.379 1.00 32.59 296 ALA A N 1
ATOM 2398 C CA . ALA A 1 296 ? 2.076 21.039 -22.027 1.00 32.59 296 ALA A CA 1
ATOM 2399 C C . ALA A 1 296 ? 3.031 22.217 -21.822 1.00 32.59 296 ALA A C 1
ATOM 2401 O O . ALA A 1 296 ? 3.459 22.843 -22.793 1.00 32.59 296 ALA A O 1
ATOM 2402 N N . GLU A 1 297 ? 3.345 22.552 -20.566 1.00 29.53 297 GLU A N 1
ATOM 2403 C CA . GLU A 1 297 ? 4.675 23.076 -20.294 1.00 29.53 297 GLU A CA 1
ATOM 2404 C C . GLU A 1 297 ? 5.596 22.149 -21.067 1.00 29.53 297 GLU A C 1
ATOM 2406 O O . GLU A 1 297 ? 5.589 20.930 -20.853 1.00 29.53 297 GLU A O 1
ATOM 2411 N N . ARG A 1 298 ? 6.255 22.710 -22.081 1.00 30.62 298 ARG A N 1
ATOM 2412 C CA . ARG A 1 298 ? 7.252 22.007 -22.859 1.00 30.62 298 ARG A CA 1
ATOM 2413 C C . ARG A 1 298 ? 8.284 21.603 -21.816 1.00 30.62 298 ARG A C 1
ATOM 2415 O O . ARG A 1 298 ? 9.101 22.413 -21.402 1.00 30.62 298 ARG A O 1
ATOM 2422 N N . LEU A 1 299 ? 8.151 20.381 -21.305 1.00 29.91 299 LEU A N 1
ATOM 2423 C CA . LEU A 1 299 ? 9.182 19.700 -20.556 1.00 29.91 299 LEU A CA 1
ATOM 2424 C C . LEU A 1 299 ? 10.318 19.659 -21.561 1.00 29.91 299 LEU A C 1
ATOM 2426 O O . LEU A 1 299 ? 10.321 18.815 -22.458 1.00 29.91 299 LEU A O 1
ATOM 2430 N N . GLU A 1 300 ? 11.202 20.650 -21.485 1.00 27.16 300 GLU A N 1
ATOM 2431 C CA . GLU A 1 300 ? 12.508 20.572 -22.098 1.00 27.16 300 GLU A CA 1
ATOM 2432 C C . GLU A 1 300 ? 13.114 19.318 -21.492 1.00 27.16 300 GLU A C 1
ATOM 2434 O O . GLU A 1 300 ? 13.503 19.260 -20.323 1.00 27.16 300 GLU A O 1
ATOM 2439 N N . LEU A 1 301 ? 13.003 18.234 -22.256 1.00 32.78 301 LEU A N 1
ATOM 2440 C CA . LEU A 1 301 ? 13.661 16.995 -21.933 1.00 32.78 301 LEU A CA 1
ATOM 2441 C C . LEU A 1 301 ? 15.136 17.382 -21.880 1.00 32.78 301 LEU A C 1
ATOM 2443 O O . LEU A 1 301 ? 15.628 17.876 -22.896 1.00 32.78 301 LEU A O 1
ATOM 2447 N N . PRO A 1 302 ? 15.818 17.223 -20.732 1.00 34.97 302 PRO A N 1
ATOM 2448 C CA . PRO A 1 302 ? 17.246 17.472 -20.691 1.00 34.97 302 PRO A CA 1
ATOM 2449 C C . PRO A 1 302 ? 17.879 16.663 -21.819 1.00 34.97 302 PRO A C 1
ATOM 2451 O O . PRO A 1 302 ? 17.458 15.522 -22.064 1.00 34.97 302 PRO A O 1
ATOM 2454 N N . GLU A 1 303 ? 18.807 17.297 -22.535 1.00 35.44 303 GLU A N 1
ATOM 2455 C CA . GLU A 1 303 ? 19.500 16.690 -23.662 1.00 35.44 303 GLU A CA 1
ATOM 2456 C C . GLU A 1 303 ? 19.933 15.268 -23.300 1.00 35.44 303 GLU A C 1
ATOM 2458 O O . GLU A 1 303 ? 20.373 14.973 -22.184 1.00 35.44 303 GLU A O 1
ATOM 2463 N N . LEU A 1 304 ? 19.689 14.356 -24.240 1.00 35.31 304 LEU A N 1
ATOM 2464 C CA . LEU A 1 304 ? 20.062 12.959 -24.123 1.00 35.31 304 LEU A CA 1
ATOM 2465 C C . LEU A 1 304 ? 21.579 12.889 -23.920 1.00 35.31 304 LEU A C 1
ATOM 2467 O O . LEU A 1 304 ? 22.324 13.041 -24.879 1.00 35.31 304 LEU A O 1
ATOM 2471 N N . GLU A 1 305 ? 22.025 12.623 -22.694 1.00 34.72 305 GLU A N 1
ATOM 2472 C CA . GLU A 1 305 ? 23.379 12.125 -22.441 1.00 34.72 305 GLU A CA 1
ATOM 2473 C C . GLU A 1 305 ? 23.605 10.894 -23.343 1.00 34.72 305 GLU A C 1
ATOM 2475 O O . GLU A 1 305 ? 22.858 9.907 -23.226 1.00 34.72 305 GLU A O 1
ATOM 2480 N N . PRO A 1 306 ? 24.564 10.934 -24.284 1.00 36.94 306 PRO A N 1
ATOM 2481 C CA . PRO A 1 306 ? 24.821 9.811 -25.164 1.00 36.94 306 PRO A CA 1
ATOM 2482 C C . PRO A 1 306 ? 25.522 8.691 -24.390 1.00 36.94 306 PRO A C 1
ATOM 2484 O O . PRO A 1 306 ? 26.492 8.917 -23.674 1.00 36.94 306 PRO A O 1
ATOM 2487 N N . GLY A 1 307 ? 25.058 7.457 -24.593 1.00 38.41 307 GLY A N 1
ATOM 2488 C CA . GLY A 1 307 ? 25.828 6.257 -24.265 1.00 38.41 307 GLY A CA 1
ATOM 2489 C C . GLY A 1 307 ? 25.506 5.627 -22.913 1.00 38.41 307 GLY A C 1
ATOM 2490 O O . GLY A 1 307 ? 26.190 5.831 -21.916 1.00 38.41 307 GLY A O 1
ATOM 2491 N N . LEU A 1 308 ? 24.522 4.727 -22.910 1.00 38.50 308 LEU A N 1
ATOM 2492 C CA . LEU A 1 308 ? 24.610 3.549 -22.051 1.00 38.50 308 LEU A CA 1
ATOM 2493 C C . LEU A 1 308 ? 25.411 2.515 -22.842 1.00 38.50 308 LEU A C 1
ATOM 2495 O O . LEU A 1 308 ? 24.878 1.885 -23.752 1.00 38.50 308 LEU A O 1
ATOM 2499 N N . ASP A 1 309 ? 26.699 2.394 -22.525 1.00 39.59 309 ASP A N 1
ATOM 2500 C CA . ASP A 1 309 ? 27.529 1.300 -23.014 1.00 39.59 309 ASP A CA 1
ATOM 2501 C C . ASP A 1 309 ? 26.970 -0.026 -22.472 1.00 39.59 309 ASP A C 1
ATOM 2503 O O . ASP A 1 309 ? 26.970 -0.297 -21.268 1.00 39.59 309 ASP A O 1
ATOM 2507 N N . VAL A 1 310 ? 26.410 -0.820 -23.381 1.00 40.66 310 VAL A N 1
ATOM 2508 C CA . VAL A 1 310 ? 25.836 -2.145 -23.119 1.00 40.66 310 VAL A CA 1
ATOM 2509 C C . VAL A 1 310 ? 26.824 -3.277 -23.422 1.00 40.66 310 VAL A C 1
ATOM 2511 O O . VAL A 1 310 ? 26.456 -4.442 -23.293 1.00 40.66 310 VAL A O 1
ATOM 2514 N N . SER A 1 311 ? 28.078 -2.969 -23.777 1.00 33.78 311 SER A N 1
ATOM 2515 C CA . SER A 1 311 ? 29.089 -3.966 -24.167 1.00 33.78 311 SER A CA 1
ATOM 2516 C C . SER A 1 311 ? 29.676 -4.776 -22.998 1.00 33.78 311 SER A C 1
ATOM 2518 O O . SER A 1 311 ? 30.351 -5.777 -23.219 1.00 33.78 311 SER A O 1
ATOM 2520 N N . GLY A 1 312 ? 29.385 -4.403 -21.746 1.00 33.88 312 GLY A N 1
ATOM 2521 C CA . GLY A 1 312 ? 29.972 -5.016 -20.546 1.00 33.88 312 GLY A CA 1
ATOM 2522 C C . GLY A 1 312 ? 29.168 -6.131 -19.862 1.00 33.88 312 GLY A C 1
ATOM 2523 O O . GLY A 1 312 ? 29.443 -6.436 -18.701 1.00 33.88 312 GLY A O 1
ATOM 2524 N N . LEU A 1 313 ? 28.143 -6.716 -20.494 1.00 40.06 313 LEU A N 1
ATOM 2525 C CA . LEU A 1 313 ? 27.330 -7.769 -19.864 1.00 40.06 313 LEU A CA 1
ATOM 2526 C C . LEU A 1 313 ? 27.810 -9.173 -20.273 1.00 40.06 313 LEU A C 1
ATOM 2528 O O . LEU A 1 313 ? 27.926 -9.435 -21.469 1.00 40.06 313 LEU A O 1
ATOM 2532 N N . PRO A 1 314 ? 28.047 -10.104 -19.323 1.00 34.25 314 PRO A N 1
ATOM 2533 C CA . PRO A 1 314 ? 28.401 -11.473 -19.672 1.00 34.25 314 PRO A CA 1
ATOM 2534 C C . PRO A 1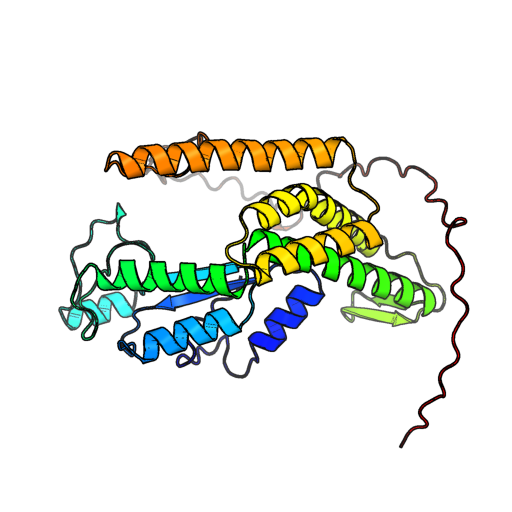 314 ? 27.234 -12.125 -20.418 1.00 34.25 314 PRO A C 1
ATOM 2536 O O . PRO A 1 314 ? 26.109 -12.182 -19.908 1.00 34.25 314 PRO A O 1
ATOM 2539 N N . ALA A 1 315 ? 27.512 -12.610 -21.628 1.00 34.16 315 ALA A N 1
ATOM 2540 C CA . ALA A 1 315 ? 26.609 -13.476 -22.366 1.00 34.16 315 ALA A CA 1
ATOM 2541 C C . ALA A 1 315 ? 26.315 -14.703 -21.495 1.00 34.16 315 ALA A C 1
ATOM 2543 O O . ALA A 1 315 ? 27.219 -15.441 -21.112 1.00 34.16 315 ALA A O 1
ATOM 2544 N N . THR A 1 316 ? 25.051 -14.894 -21.131 1.00 36.81 316 THR A N 1
ATOM 2545 C CA . THR A 1 316 ? 24.619 -16.173 -20.569 1.00 36.81 316 THR A CA 1
ATOM 2546 C C . THR A 1 316 ? 24.316 -17.071 -21.755 1.00 36.81 316 THR A C 1
ATOM 2548 O O . THR A 1 316 ? 23.415 -16.780 -22.539 1.00 36.81 316 THR A O 1
ATOM 2551 N N . GLU A 1 317 ? 25.136 -18.107 -21.931 1.00 30.95 317 GLU A N 1
ATOM 2552 C CA . GLU A 1 317 ? 24.908 -19.143 -22.933 1.00 30.95 317 GLU A CA 1
ATOM 2553 C C . GLU A 1 317 ? 23.513 -19.766 -22.751 1.00 30.95 317 GLU A C 1
ATOM 2555 O O . GLU A 1 317 ? 23.066 -19.977 -21.615 1.00 30.95 317 GLU A O 1
ATOM 2560 N N . PRO A 1 318 ? 22.802 -20.068 -23.848 1.00 31.25 318 PRO A N 1
ATOM 2561 C CA . PRO A 1 318 ? 21.502 -20.708 -23.775 1.00 31.25 318 PRO A CA 1
ATOM 2562 C C . PRO A 1 318 ? 21.659 -22.165 -23.322 1.00 31.25 318 PRO A C 1
ATOM 2564 O O . PRO A 1 318 ? 22.177 -23.010 -24.049 1.00 31.25 318 PRO A O 1
ATOM 2567 N N . GLN A 1 319 ? 21.159 -22.484 -22.127 1.00 31.39 319 GLN A N 1
ATOM 2568 C CA . GLN A 1 319 ? 20.869 -23.870 -21.766 1.00 31.39 319 GLN A CA 1
ATOM 2569 C C . GLN A 1 319 ? 19.655 -24.338 -22.578 1.00 31.39 319 GLN A C 1
ATOM 2571 O O . GLN A 1 319 ? 18.522 -23.928 -22.323 1.00 31.39 319 GLN A O 1
ATOM 2576 N N . ASN A 1 320 ? 19.906 -25.189 -23.572 1.00 31.80 320 ASN A N 1
ATOM 2577 C CA . ASN A 1 320 ? 18.877 -25.898 -24.326 1.00 31.80 320 ASN A CA 1
ATOM 2578 C C . ASN A 1 320 ? 18.152 -26.899 -23.408 1.00 31.80 320 ASN A C 1
ATOM 2580 O O . ASN A 1 320 ? 18.699 -27.945 -23.069 1.00 31.80 320 ASN A O 1
ATOM 2584 N N . GLY A 1 321 ? 16.914 -26.581 -23.024 1.00 28.42 321 GLY A N 1
ATOM 2585 C CA . GLY A 1 321 ? 15.935 -27.534 -22.489 1.00 28.42 321 GLY A CA 1
ATOM 2586 C C . GLY A 1 321 ? 14.940 -27.947 -23.584 1.00 28.42 321 GLY A C 1
ATOM 2587 O O . GLY A 1 321 ? 14.647 -27.129 -24.459 1.00 28.42 321 GLY A O 1
ATOM 2588 N N . PRO A 1 322 ? 14.441 -29.197 -23.595 1.00 32.22 322 PRO A N 1
ATOM 2589 C CA . PRO A 1 322 ? 13.782 -29.768 -24.763 1.00 32.22 322 PRO A CA 1
ATOM 2590 C C . PRO A 1 322 ? 12.399 -29.159 -25.012 1.00 32.22 322 PRO A C 1
ATOM 2592 O O . PRO A 1 322 ? 11.615 -28.921 -24.094 1.00 32.22 322 PRO A O 1
ATOM 2595 N N . ALA A 1 323 ? 12.118 -28.942 -26.296 1.00 30.92 323 ALA A N 1
ATOM 2596 C CA . ALA A 1 323 ? 10.856 -28.452 -26.821 1.00 30.92 323 ALA A CA 1
ATOM 2597 C C . ALA A 1 323 ? 9.685 -29.362 -26.417 1.00 30.92 323 ALA A C 1
ATOM 2599 O O . ALA A 1 323 ? 9.643 -30.540 -26.779 1.00 30.92 323 ALA A O 1
ATOM 2600 N N . ALA A 1 324 ? 8.703 -28.794 -25.717 1.00 29.89 324 ALA A N 1
ATOM 2601 C CA . ALA A 1 324 ? 7.393 -29.409 -25.574 1.00 29.89 324 ALA A CA 1
ATOM 2602 C C . ALA A 1 324 ? 6.683 -29.344 -26.934 1.00 29.89 324 ALA A C 1
ATOM 2604 O O . ALA A 1 324 ? 6.323 -28.269 -27.417 1.00 29.89 324 ALA A O 1
ATOM 2605 N N . ARG A 1 325 ? 6.542 -30.508 -27.576 1.00 30.36 325 ARG A N 1
ATOM 2606 C CA . ARG A 1 325 ? 5.671 -30.697 -28.737 1.00 30.36 325 ARG A CA 1
ATOM 2607 C C . ARG A 1 325 ? 4.218 -30.546 -28.300 1.00 30.36 325 ARG A C 1
ATOM 2609 O O . ARG A 1 325 ? 3.820 -31.087 -27.273 1.00 30.36 325 ARG A O 1
ATOM 2616 N N . ALA A 1 326 ? 3.469 -29.818 -29.116 1.00 30.94 326 ALA A N 1
ATOM 2617 C CA . ALA A 1 326 ? 2.030 -29.671 -29.031 1.00 30.94 326 ALA A CA 1
ATOM 2618 C C . ALA A 1 326 ? 1.311 -31.028 -29.080 1.00 30.94 326 ALA A C 1
ATOM 2620 O O . ALA A 1 326 ? 1.616 -31.850 -29.948 1.00 30.94 326 ALA A O 1
ATOM 2621 N N . LEU A 1 327 ? 0.347 -31.190 -28.175 1.00 30.92 327 LEU A N 1
ATOM 2622 C CA . LEU A 1 327 ? -0.983 -31.755 -28.402 1.00 30.92 327 LEU A CA 1
ATOM 2623 C C . LEU A 1 327 ? -1.943 -31.126 -27.388 1.00 30.92 327 LEU A C 1
ATOM 2625 O O . LEU A 1 327 ? -1.545 -31.034 -26.203 1.00 30.92 327 LEU A O 1
#

Sequence (327 aa):
WIGVESKSNRHSKVQGIDVKAL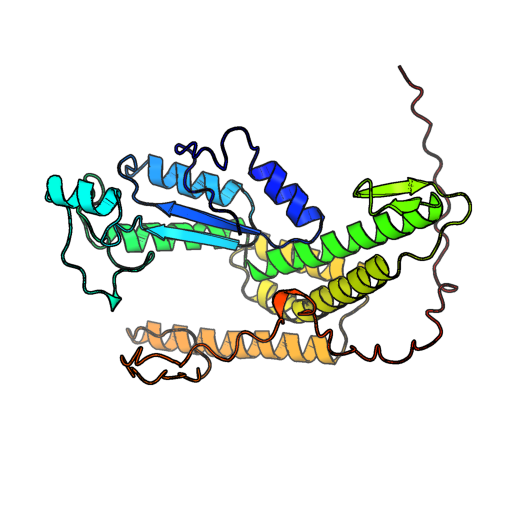IGELQDKGIVVQASSILFQDHHDPQTIQEDINWVIDLDANLTQFMNYTPYPSTGLYQQLAREGRLKKVHYRHLHGQGQLAFEHPHFPEPHDHVEILRQAFKRKYEADGPSVLNMAITAIRGYQRARREYQERQRLAQIWNPETLRYETAACPQPDRFMELRLRKMRKITLNIRPILEAAAVYAPNAAARAKARKTMALFNRLLGKPSLKDRARSLTLVATGALEAARLSWHQARGHESIPRQPPSKRVTYPLDLSLKAREPARQADHWATGWTAERLELPELEPGLDVSGLPATEPQNGPAARAL

pLDDT: mean 84.13, std 21.63, range [27.16, 98.44]

Radius of gyration: 26.06 Å; chains: 1; bounding box: 66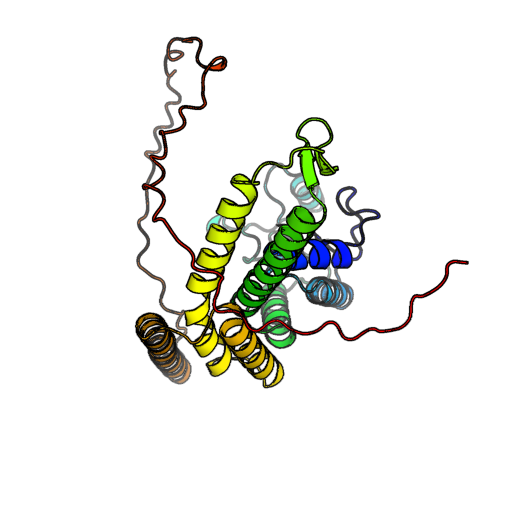×69×74 Å